Protein AF-A0A920K508-F1 (afdb_monomer_lite)

pLDDT: mean 78.62, std 11.71, range [37.72, 95.94]

Sequence (247 aa):
MPQTFCELILDRERKKDCATSDFLDIFLHRLVTLFYLGKKKRDPSLTWKKDSQTSIEKIVDSLASLGRSSTEFKTFSDVQWLRHAGIFGGAPRSSSNLLTLIKNRMNLNNITCCEFNGSWSDIALQRSSLSTGYENAVLGKNAVLGKKSWNISSGLLIEIKKLDMRTFLSLLPTGKKYAELVKLIYRFLPRNISVLLKLYLGQQDIKNCKLSRQSTMRLGWNSWLGDLTKTNPDSVMLEFRLDENRL

Secondary structure (DSSP, 8-state):
--HHHHHHHHHHHHTT--HHHHHHHHHHHHHHHHHHHHHHHH-GGG---TTS--HHHHHHHHHTT--TTSGGGTTS-THHHHTTHHHHHPSS--HHHHHHHHHHHHT---EEEE----EEEEPPHHHH---TT-S---TTTT---SSEEEESTTEEEEEEEEE-HHHHHHHSTTSHHHHHHHHHHHHHS-TT-EEEEEEEE-GGG--B----TT----TTTT-B-S-TTTSPPPPEEEEEE--TT--

Structure (mmCIF, N/CA/C/O backbone):
data_AF-A0A920K508-F1
#
_entry.id   AF-A0A920K508-F1
#
loop_
_atom_site.group_PDB
_atom_site.id
_atom_site.type_symbol
_atom_site.label_atom_id
_atom_site.label_alt_id
_atom_site.label_comp_id
_atom_site.label_asym_id
_atom_site.label_entity_id
_atom_site.label_seq_id
_atom_site.pdbx_PDB_ins_code
_atom_site.Cartn_x
_atom_site.Cartn_y
_atom_site.Cartn_z
_atom_site.occupancy
_atom_site.B_iso_or_equiv
_atom_site.auth_seq_id
_atom_site.auth_comp_id
_atom_site.auth_asym_id
_atom_site.auth_atom_id
_atom_site.pdbx_PDB_model_num
ATOM 1 N N . MET A 1 1 ? 37.868 -7.954 -40.304 1.00 69.12 1 MET A N 1
ATOM 2 C CA . MET A 1 1 ? 38.072 -8.382 -41.704 1.00 69.12 1 MET A CA 1
ATOM 3 C C . MET A 1 1 ? 39.533 -8.764 -41.870 1.00 69.12 1 MET A C 1
ATOM 5 O O . MET A 1 1 ? 40.354 -8.140 -41.204 1.00 69.12 1 MET A O 1
ATOM 9 N N . PRO A 1 2 ? 39.869 -9.769 -42.691 1.00 86.31 2 PRO A N 1
ATOM 10 C CA . PRO A 1 2 ? 41.255 -10.020 -43.073 1.00 86.31 2 PRO A CA 1
ATOM 11 C C . PRO A 1 2 ? 41.855 -8.773 -43.737 1.00 86.31 2 PRO A C 1
ATOM 13 O O . PRO A 1 2 ? 41.158 -8.062 -44.461 1.00 86.31 2 PRO A O 1
ATOM 16 N N . GLN A 1 3 ? 43.134 -8.507 -43.482 1.00 86.81 3 GLN A N 1
ATOM 17 C CA . GLN A 1 3 ? 43.788 -7.243 -43.839 1.00 86.81 3 GLN A CA 1
ATOM 18 C C . GLN A 1 3 ? 43.791 -6.953 -45.347 1.00 86.81 3 GLN A C 1
ATOM 20 O O . GLN A 1 3 ? 43.572 -5.818 -45.762 1.00 86.81 3 GLN A O 1
ATOM 25 N N . THR A 1 4 ? 43.905 -8.001 -46.161 1.00 87.44 4 THR A N 1
ATOM 26 C CA . THR A 1 4 ? 43.869 -7.935 -47.629 1.00 87.44 4 THR A CA 1
ATOM 27 C C . THR A 1 4 ? 42.575 -7.332 -48.181 1.00 87.44 4 THR A C 1
ATOM 29 O O . THR A 1 4 ? 42.598 -6.608 -49.173 1.00 87.44 4 THR A O 1
ATOM 32 N N . PHE A 1 5 ? 41.435 -7.580 -47.532 1.00 85.12 5 PHE A N 1
ATOM 33 C CA . PHE A 1 5 ? 40.158 -6.995 -47.946 1.00 85.12 5 PHE A CA 1
ATOM 34 C C . PHE A 1 5 ? 40.068 -5.509 -47.597 1.00 85.12 5 PHE A C 1
ATOM 36 O O . PHE A 1 5 ? 39.513 -4.739 -48.376 1.00 85.12 5 PHE A O 1
ATOM 43 N N . CYS A 1 6 ? 40.631 -5.093 -46.460 1.00 86.62 6 CYS A N 1
ATOM 44 C CA . CYS A 1 6 ? 40.668 -3.681 -46.086 1.00 86.62 6 CYS A CA 1
ATOM 45 C C . CYS A 1 6 ? 41.534 -2.869 -47.058 1.00 86.62 6 CYS A C 1
ATOM 47 O O . CYS A 1 6 ? 41.116 -1.797 -47.483 1.00 86.62 6 CYS A O 1
ATOM 49 N N . GLU A 1 7 ? 42.698 -3.390 -47.458 1.00 89.38 7 GLU A N 1
ATOM 50 C CA . GLU A 1 7 ? 43.573 -2.739 -48.446 1.00 89.38 7 GLU A CA 1
ATOM 51 C C . GLU A 1 7 ? 42.876 -2.565 -49.801 1.00 89.38 7 GLU A C 1
ATOM 53 O O . GLU A 1 7 ? 42.915 -1.482 -50.383 1.00 89.38 7 GLU A O 1
ATOM 58 N N . LEU A 1 8 ? 42.154 -3.592 -50.259 1.00 88.75 8 LEU A N 1
ATOM 59 C CA . LEU A 1 8 ? 41.396 -3.544 -51.509 1.00 88.75 8 LEU A CA 1
ATOM 60 C C . LEU A 1 8 ? 40.270 -2.500 -51.475 1.00 88.75 8 LEU A C 1
ATOM 62 O O . LEU A 1 8 ? 40.054 -1.802 -52.466 1.00 88.75 8 LEU A O 1
ATOM 66 N N . ILE A 1 9 ? 39.559 -2.380 -50.350 1.00 89.25 9 ILE A N 1
ATOM 67 C CA . ILE A 1 9 ? 38.507 -1.368 -50.167 1.00 89.25 9 ILE A CA 1
ATOM 68 C C . ILE A 1 9 ? 39.126 0.037 -50.162 1.00 89.25 9 ILE A C 1
ATOM 70 O O . ILE A 1 9 ? 38.657 0.907 -50.892 1.00 89.25 9 ILE A O 1
ATOM 74 N N . LEU A 1 10 ? 40.225 0.242 -49.429 1.00 88.69 10 LEU A N 1
ATOM 75 C CA . LEU A 1 10 ? 40.919 1.533 -49.351 1.00 88.69 10 LEU A CA 1
ATOM 76 C C . LEU A 1 10 ? 41.477 1.995 -50.708 1.00 88.69 10 LEU A C 1
ATOM 78 O O . LEU A 1 10 ? 41.419 3.183 -51.030 1.00 88.69 10 LEU A O 1
ATOM 82 N N . ASP A 1 11 ? 42.014 1.080 -51.517 1.00 90.88 11 ASP A N 1
ATOM 83 C CA . ASP A 1 11 ? 42.506 1.397 -52.863 1.00 90.88 11 ASP A CA 1
ATOM 84 C C . ASP A 1 11 ? 41.371 1.756 -53.837 1.00 90.88 11 ASP A C 1
ATOM 86 O O . ASP A 1 11 ? 41.568 2.584 -54.733 1.00 90.88 11 ASP A O 1
ATOM 90 N N . ARG A 1 12 ? 40.177 1.170 -53.671 1.00 88.44 12 ARG A N 1
ATOM 91 C CA . ARG A 1 12 ? 38.986 1.506 -54.472 1.00 88.44 12 ARG A CA 1
ATOM 92 C C . ARG A 1 12 ? 38.360 2.832 -54.060 1.00 88.44 12 ARG A C 1
ATOM 94 O O . ARG A 1 12 ? 38.057 3.644 -54.935 1.00 88.44 12 ARG A O 1
ATOM 101 N N . GLU A 1 13 ? 38.287 3.116 -52.763 1.00 88.75 13 GLU A N 1
ATOM 102 C CA . GLU A 1 13 ? 37.831 4.422 -52.274 1.00 88.75 13 GLU A CA 1
ATOM 103 C C . GLU A 1 13 ? 38.747 5.559 -52.745 1.00 88.75 13 GLU A C 1
ATOM 105 O O . GLU A 1 13 ? 38.258 6.606 -53.174 1.00 88.75 13 GLU A O 1
ATOM 110 N N . ARG A 1 14 ? 40.073 5.345 -52.800 1.00 89.75 14 ARG A N 1
ATOM 111 C CA . ARG A 1 14 ? 41.009 6.314 -53.408 1.00 89.75 14 ARG A CA 1
ATOM 112 C C . ARG A 1 14 ? 40.709 6.596 -54.882 1.00 89.75 14 ARG A C 1
ATOM 114 O O . ARG A 1 14 ? 40.951 7.706 -55.352 1.00 89.75 14 ARG A O 1
ATOM 121 N N . LYS A 1 15 ? 40.162 5.618 -55.607 1.00 92.25 15 LYS A N 1
ATOM 122 C CA . LYS A 1 15 ? 39.710 5.756 -57.001 1.00 92.25 15 LYS A CA 1
ATOM 123 C C . LYS A 1 15 ? 38.277 6.295 -57.123 1.00 92.25 15 LYS A C 1
ATOM 125 O O . LYS A 1 15 ? 37.765 6.358 -58.237 1.00 92.25 15 LYS A O 1
ATOM 130 N N . LYS A 1 16 ? 37.659 6.730 -56.014 1.00 88.06 16 LYS A N 1
ATOM 131 C CA . LYS A 1 16 ? 36.265 7.204 -55.913 1.00 88.06 16 LYS A CA 1
ATOM 132 C C . LYS A 1 16 ? 35.212 6.152 -56.283 1.00 88.06 16 LYS A C 1
ATOM 134 O O . LYS A 1 16 ? 34.093 6.509 -56.643 1.00 88.06 16 LYS A O 1
ATOM 139 N N . ASP A 1 17 ? 35.557 4.871 -56.192 1.00 90.56 17 ASP A N 1
ATOM 140 C CA . ASP A 1 17 ? 34.609 3.771 -56.356 1.00 90.56 17 ASP A CA 1
ATOM 141 C C . ASP A 1 17 ? 34.117 3.307 -54.977 1.00 90.56 17 ASP A C 1
ATOM 143 O O . ASP A 1 17 ? 34.777 2.519 -54.296 1.00 90.56 17 ASP A O 1
ATOM 147 N N . CYS A 1 18 ? 32.966 3.837 -54.553 1.00 88.88 18 CYS A N 1
ATOM 148 C CA . CYS A 1 18 ? 32.362 3.541 -53.250 1.00 88.88 18 CYS A CA 1
ATOM 149 C C . CYS A 1 18 ? 31.455 2.301 -53.263 1.00 88.88 18 CYS A C 1
ATOM 151 O O . CYS A 1 18 ? 30.988 1.885 -52.205 1.00 88.88 18 CYS A O 1
ATOM 153 N N . ALA A 1 19 ? 31.225 1.665 -54.420 1.00 89.31 19 ALA A N 1
ATOM 154 C CA . ALA A 1 19 ? 30.186 0.643 -54.569 1.00 89.31 19 ALA A CA 1
ATOM 155 C C . ALA A 1 19 ? 30.359 -0.547 -53.607 1.00 89.31 19 ALA A C 1
ATOM 157 O O . ALA A 1 19 ? 29.381 -1.084 -53.086 1.00 89.31 19 ALA A O 1
ATOM 158 N N . THR A 1 20 ? 31.603 -0.959 -53.334 1.00 87.38 20 THR A N 1
ATOM 159 C CA . THR A 1 20 ? 31.872 -2.034 -52.367 1.00 87.38 20 THR A CA 1
ATOM 160 C C . THR A 1 20 ? 31.689 -1.610 -50.914 1.00 87.38 20 THR A C 1
ATOM 162 O O . THR A 1 20 ? 31.287 -2.443 -50.106 1.00 87.38 20 THR A O 1
ATOM 165 N N . SER A 1 21 ? 31.982 -0.349 -50.589 1.00 87.12 21 SER A N 1
ATOM 166 C CA . SER A 1 21 ? 31.798 0.217 -49.247 1.00 87.12 21 SER A CA 1
ATOM 167 C C . SER A 1 21 ? 30.299 0.329 -48.942 1.00 87.12 21 SER A C 1
ATOM 169 O O . SER A 1 21 ? 29.814 -0.282 -47.992 1.00 87.12 21 SER A O 1
ATOM 171 N N . ASP A 1 22 ? 29.539 0.928 -49.866 1.00 89.69 22 ASP A N 1
ATOM 172 C CA . ASP A 1 22 ? 28.082 1.093 -49.773 1.00 89.69 22 ASP A CA 1
ATOM 173 C C . ASP A 1 22 ? 27.346 -0.256 -49.681 1.00 89.69 22 ASP A C 1
ATOM 175 O O . ASP A 1 22 ? 26.393 -0.420 -48.915 1.00 89.69 22 ASP A O 1
ATOM 179 N N . PHE A 1 23 ? 27.797 -1.265 -50.438 1.00 90.56 23 PHE A N 1
ATOM 180 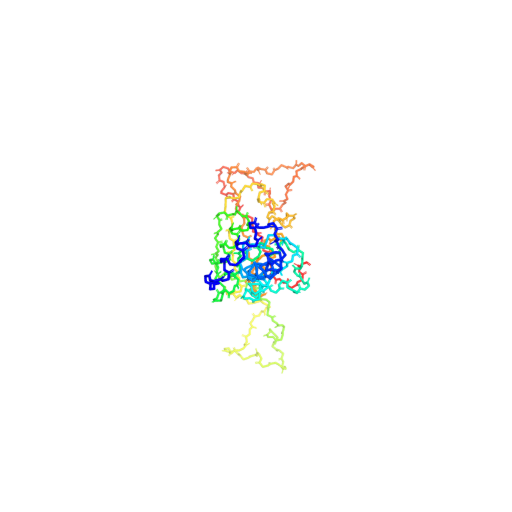C CA . PHE A 1 23 ? 27.239 -2.616 -50.353 1.00 90.56 23 PHE A CA 1
ATOM 181 C C . PHE A 1 23 ? 27.450 -3.239 -48.967 1.00 90.56 23 PHE A C 1
ATOM 183 O O . PHE A 1 23 ? 26.525 -3.836 -48.413 1.00 90.56 23 PHE A O 1
ATOM 190 N N . LEU A 1 24 ? 28.651 -3.103 -48.394 1.00 89.88 24 LEU A N 1
ATOM 191 C CA . LEU A 1 24 ? 28.953 -3.600 -47.049 1.00 89.88 24 LEU A CA 1
ATOM 192 C C . LEU A 1 24 ? 28.165 -2.835 -45.978 1.00 89.88 24 LEU A C 1
ATOM 194 O O . LEU A 1 24 ? 27.694 -3.451 -45.013 1.00 89.88 24 LEU A O 1
ATOM 198 N N . ASP A 1 25 ? 27.935 -1.541 -46.184 1.00 90.31 25 ASP A N 1
ATOM 199 C CA . ASP A 1 25 ? 27.150 -0.692 -45.292 1.00 90.31 25 ASP A CA 1
ATOM 200 C C . ASP A 1 25 ? 25.693 -1.146 -45.154 1.00 90.31 25 ASP A C 1
ATOM 202 O O . ASP A 1 25 ? 25.131 -1.055 -44.062 1.00 90.31 25 ASP A O 1
ATOM 206 N N . ILE A 1 26 ? 25.086 -1.747 -46.184 1.00 94.44 26 ILE A N 1
ATOM 207 C CA . ILE A 1 26 ? 23.738 -2.342 -46.076 1.00 94.44 26 ILE A CA 1
ATOM 208 C C . ILE A 1 26 ? 23.707 -3.436 -44.993 1.00 94.44 26 ILE A C 1
ATOM 210 O O . ILE A 1 26 ? 22.771 -3.505 -44.182 1.00 94.44 26 ILE A O 1
ATOM 214 N N . PHE A 1 27 ? 24.736 -4.288 -44.945 1.00 92.94 27 PHE A N 1
ATOM 215 C CA . PHE A 1 27 ? 24.842 -5.343 -43.935 1.00 92.94 27 PHE A CA 1
ATOM 216 C C . PHE A 1 27 ? 25.184 -4.766 -42.565 1.00 92.94 27 PHE A C 1
ATOM 218 O O . PHE A 1 27 ? 24.563 -5.159 -41.573 1.00 92.94 27 PHE A O 1
ATOM 225 N N . LEU A 1 28 ? 26.123 -3.818 -42.503 1.00 92.62 28 LEU A N 1
ATOM 226 C CA . LEU A 1 28 ? 26.516 -3.158 -41.257 1.00 92.62 28 LEU A CA 1
ATOM 227 C C . LEU A 1 28 ? 25.333 -2.418 -40.627 1.00 92.62 28 LEU A C 1
ATOM 229 O O . LEU A 1 28 ? 25.049 -2.622 -39.447 1.00 92.62 28 LEU A O 1
ATOM 233 N N . HIS A 1 29 ? 24.569 -1.660 -41.411 1.00 95.00 29 HIS A N 1
ATOM 234 C CA . HIS A 1 29 ? 23.369 -0.964 -40.954 1.00 95.00 29 HIS A CA 1
ATOM 235 C C . HIS A 1 29 ? 22.350 -1.937 -40.343 1.00 95.00 29 HIS A C 1
ATOM 237 O O . HIS A 1 29 ? 21.833 -1.704 -39.243 1.00 95.00 29 HIS A O 1
ATOM 243 N N . ARG A 1 30 ? 22.083 -3.073 -41.006 1.00 95.62 30 ARG A N 1
ATOM 244 C CA . ARG A 1 30 ? 21.168 -4.099 -40.478 1.00 95.62 30 ARG A CA 1
ATOM 245 C C . ARG A 1 30 ? 21.711 -4.761 -39.210 1.00 95.62 30 ARG A C 1
ATOM 247 O O . ARG A 1 30 ? 20.940 -4.965 -38.272 1.00 95.62 30 ARG A O 1
ATOM 254 N N . LEU A 1 31 ? 23.005 -5.079 -39.153 1.00 95.94 31 LEU A N 1
ATOM 255 C CA . LEU A 1 31 ? 23.643 -5.675 -37.974 1.00 95.94 31 LEU A CA 1
ATOM 256 C C . LEU A 1 31 ? 23.595 -4.731 -36.768 1.00 95.94 31 LEU A C 1
ATOM 258 O O . LEU A 1 31 ? 23.186 -5.153 -35.686 1.00 95.94 31 LEU A O 1
ATOM 262 N N . VAL A 1 32 ? 23.925 -3.452 -36.958 1.00 95.56 32 VAL A N 1
ATOM 263 C CA . VAL A 1 32 ? 23.842 -2.420 -35.911 1.00 95.56 32 VAL A CA 1
ATOM 264 C C . VAL A 1 32 ? 22.398 -2.238 -35.452 1.00 95.56 32 VAL A C 1
ATOM 266 O O . VAL A 1 32 ? 22.135 -2.187 -34.250 1.00 95.56 32 VAL A O 1
ATOM 269 N N . THR A 1 33 ? 21.443 -2.227 -36.384 1.00 95.31 33 THR A N 1
ATOM 270 C CA . THR A 1 33 ? 20.014 -2.147 -36.054 1.00 95.31 33 THR A CA 1
ATOM 271 C C . THR A 1 33 ? 19.571 -3.341 -35.208 1.00 95.31 33 THR A C 1
ATOM 273 O O . THR A 1 33 ? 18.933 -3.155 -34.173 1.00 95.31 33 THR A O 1
ATOM 276 N N . LEU A 1 34 ? 19.926 -4.572 -35.589 1.00 95.25 34 LEU A N 1
ATOM 277 C CA . LEU A 1 34 ? 19.588 -5.775 -34.822 1.00 95.25 34 LEU A CA 1
ATOM 278 C C . LEU A 1 34 ? 20.272 -5.798 -33.451 1.00 95.25 34 LEU A C 1
ATOM 280 O O . LEU A 1 34 ? 19.637 -6.177 -32.465 1.00 95.25 34 LEU A O 1
ATOM 284 N N . PHE A 1 35 ? 21.526 -5.349 -33.363 1.00 94.31 35 PHE A N 1
ATOM 285 C CA . PHE A 1 35 ? 22.237 -5.196 -32.096 1.00 94.31 35 PHE A CA 1
ATOM 286 C C . PHE A 1 35 ? 21.519 -4.200 -31.177 1.00 94.31 35 PHE A C 1
ATOM 288 O O . PHE A 1 35 ? 21.239 -4.510 -30.016 1.00 94.31 35 PHE A O 1
ATOM 295 N N . TYR A 1 36 ? 21.129 -3.040 -31.713 1.00 92.19 36 TYR A N 1
ATOM 296 C CA . TYR A 1 36 ? 20.363 -2.038 -30.980 1.00 92.19 36 TYR A CA 1
ATOM 297 C C . TYR A 1 36 ? 18.990 -2.565 -30.545 1.00 92.19 36 TYR A C 1
ATOM 299 O O . TYR A 1 36 ? 18.629 -2.416 -29.381 1.00 92.19 36 TYR A O 1
ATOM 307 N N . LEU A 1 37 ? 18.235 -3.231 -31.425 1.00 89.31 37 LEU A N 1
ATOM 308 C CA . LEU A 1 37 ? 16.934 -3.822 -31.085 1.00 89.31 37 LEU A CA 1
ATOM 309 C C . LEU A 1 37 ? 17.068 -4.920 -30.020 1.00 89.31 37 LEU A C 1
ATOM 311 O O . LEU A 1 37 ? 16.259 -4.987 -29.091 1.00 89.31 37 LEU A O 1
ATOM 315 N N . GLY A 1 38 ? 18.112 -5.746 -30.110 1.00 89.81 38 GLY A N 1
ATOM 316 C CA . GLY A 1 38 ? 18.444 -6.761 -29.113 1.00 89.81 38 GLY A CA 1
ATOM 317 C C . GLY A 1 38 ? 18.801 -6.161 -27.751 1.00 89.81 38 GLY A C 1
ATOM 318 O O . GLY A 1 38 ? 18.374 -6.697 -26.724 1.00 89.81 38 GLY A O 1
ATOM 319 N N . LYS A 1 39 ? 19.528 -5.036 -27.732 1.00 88.88 39 LYS A N 1
ATOM 320 C CA . LYS A 1 39 ? 19.816 -4.267 -26.513 1.00 88.88 39 LYS A CA 1
ATOM 321 C C . LYS A 1 39 ? 18.544 -3.629 -25.957 1.00 88.88 39 LYS A C 1
ATOM 323 O O . LYS A 1 39 ? 18.211 -3.859 -24.801 1.00 88.88 39 LYS A O 1
ATOM 328 N N . LYS A 1 40 ? 17.775 -2.925 -26.791 1.00 86.31 40 LYS A N 1
ATOM 329 C CA . LYS A 1 40 ? 16.513 -2.260 -26.430 1.00 86.31 40 LYS A CA 1
ATOM 330 C C . LYS A 1 40 ? 15.483 -3.216 -25.826 1.00 86.31 40 LYS A C 1
ATOM 332 O O . LYS A 1 40 ? 14.752 -2.831 -24.923 1.00 86.31 40 LYS A O 1
ATOM 337 N N . LYS A 1 41 ? 15.433 -4.472 -26.285 1.00 83.75 41 LYS A N 1
ATOM 338 C CA . LYS A 1 41 ? 14.540 -5.500 -25.724 1.00 83.75 41 LYS A CA 1
ATOM 339 C C . LYS A 1 41 ? 14.884 -5.876 -24.274 1.00 83.75 41 LYS A C 1
ATOM 341 O O . LYS A 1 41 ? 13.990 -6.281 -23.536 1.00 83.75 41 LYS A O 1
ATOM 346 N N . ARG A 1 42 ? 16.160 -5.799 -23.886 1.00 80.12 42 ARG A N 1
ATOM 347 C CA . ARG A 1 42 ? 16.657 -6.215 -22.561 1.00 80.12 42 ARG A CA 1
ATOM 348 C C . ARG A 1 42 ? 16.891 -5.047 -21.611 1.00 80.12 42 ARG A C 1
ATOM 350 O O . ARG A 1 42 ? 16.822 -5.235 -20.404 1.00 80.12 42 ARG A O 1
ATOM 357 N N . ASP A 1 43 ? 17.182 -3.874 -22.157 1.00 82.75 43 ASP A N 1
ATOM 358 C CA . ASP A 1 43 ? 17.516 -2.682 -21.398 1.00 82.75 43 ASP A CA 1
ATOM 359 C C . ASP A 1 43 ? 16.286 -1.764 -21.283 1.00 82.75 43 ASP A C 1
ATOM 361 O O . ASP A 1 43 ? 15.907 -1.106 -22.262 1.00 82.75 43 ASP A O 1
ATOM 365 N N . PRO A 1 44 ? 15.638 -1.703 -20.104 1.00 75.88 44 PRO A N 1
ATOM 366 C CA . PRO A 1 44 ? 14.455 -0.875 -19.910 1.00 75.88 44 PRO A CA 1
ATOM 367 C C . PRO A 1 44 ? 14.763 0.622 -20.047 1.00 75.88 44 PRO A C 1
ATOM 369 O O . PRO A 1 44 ? 13.870 1.382 -20.417 1.00 75.88 44 PRO A O 1
ATOM 372 N N . SER A 1 45 ? 16.012 1.057 -19.832 1.00 81.12 45 SER A N 1
ATOM 373 C CA . SER A 1 45 ? 16.394 2.471 -19.963 1.00 81.12 45 SER A CA 1
ATOM 374 C C . SER A 1 45 ? 16.250 2.997 -21.396 1.00 81.12 45 SER A C 1
ATOM 376 O O . SER A 1 45 ? 15.989 4.180 -21.607 1.00 81.12 45 SER A O 1
ATOM 378 N N . LEU A 1 46 ? 16.342 2.107 -22.390 1.00 81.56 46 LEU A N 1
ATOM 379 C CA . LEU A 1 46 ? 16.221 2.434 -23.812 1.00 81.56 46 LEU A CA 1
ATOM 380 C C . LEU A 1 46 ? 14.768 2.478 -24.303 1.00 81.56 46 LEU A C 1
ATOM 382 O O . LEU A 1 46 ? 14.515 2.832 -25.460 1.00 81.56 46 LEU A O 1
ATOM 386 N N . THR A 1 47 ? 13.801 2.116 -23.455 1.00 71.69 47 THR A N 1
ATOM 387 C CA . THR A 1 47 ? 12.382 2.093 -23.814 1.00 71.69 47 THR A CA 1
ATOM 388 C C . THR A 1 47 ? 11.606 3.118 -22.994 1.00 71.69 47 THR A C 1
ATOM 390 O O . THR A 1 47 ? 11.011 2.808 -21.974 1.00 71.69 47 THR A O 1
ATOM 393 N N . TRP A 1 48 ? 11.604 4.367 -23.467 1.00 57.56 48 TRP A N 1
ATOM 394 C CA . TRP A 1 48 ? 10.933 5.493 -22.800 1.00 57.56 48 TRP A CA 1
ATOM 395 C C . TRP A 1 48 ? 9.477 5.726 -23.260 1.00 57.56 48 TRP A C 1
ATOM 397 O O . TRP A 1 48 ? 8.772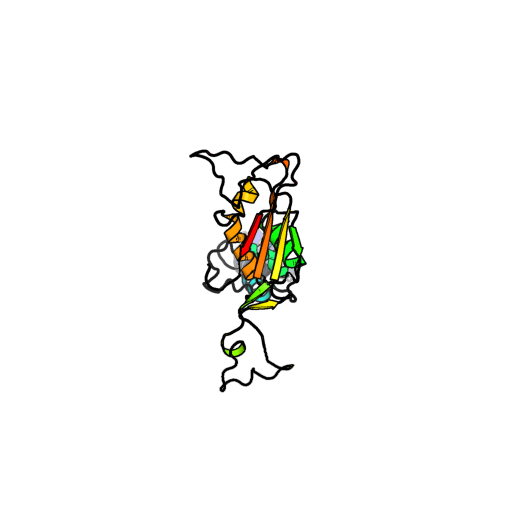 6.580 -22.722 1.00 57.56 48 TRP A O 1
ATOM 407 N N . LYS A 1 49 ? 8.987 5.006 -24.283 1.00 64.25 49 LYS A N 1
ATOM 408 C CA . LYS A 1 49 ? 7.628 5.238 -24.804 1.00 64.25 49 LYS A CA 1
ATOM 409 C C . LYS A 1 49 ? 6.562 4.736 -23.824 1.00 64.25 49 LYS A C 1
ATOM 411 O O . LYS A 1 49 ? 6.515 3.559 -23.493 1.00 64.25 49 LYS A O 1
ATOM 416 N N . LYS A 1 50 ? 5.676 5.661 -23.447 1.00 56.53 50 LYS A N 1
ATOM 417 C CA . LYS A 1 50 ? 4.637 5.548 -22.411 1.00 56.53 50 LYS A CA 1
ATOM 418 C C . LYS A 1 50 ? 3.496 4.564 -22.726 1.00 56.53 50 LYS A C 1
ATOM 420 O O . LYS A 1 50 ? 2.802 4.154 -21.805 1.00 56.53 50 LYS A O 1
ATOM 425 N N . ASP A 1 51 ? 3.318 4.188 -23.995 1.00 53.66 51 ASP A N 1
ATOM 426 C CA . ASP A 1 51 ? 2.089 3.528 -24.476 1.00 53.66 51 ASP A CA 1
ATOM 427 C C . ASP A 1 51 ? 2.183 2.018 -24.711 1.00 53.66 51 ASP A C 1
ATOM 429 O O . ASP A 1 51 ? 1.169 1.371 -24.965 1.00 53.66 51 ASP A O 1
ATOM 433 N N . SER A 1 52 ? 3.366 1.412 -24.623 1.00 54.44 52 SER A N 1
ATOM 434 C CA . SER A 1 52 ? 3.503 -0.027 -24.850 1.00 54.44 52 SER A CA 1
ATOM 435 C C . SER A 1 52 ? 4.113 -0.688 -23.631 1.00 54.44 52 SER A C 1
ATOM 437 O O . SER A 1 52 ? 5.301 -0.500 -23.381 1.00 54.44 52 SER A O 1
ATOM 439 N N . GLN A 1 53 ? 3.311 -1.491 -22.923 1.00 63.44 53 GLN A N 1
ATOM 440 C CA . GLN A 1 53 ? 3.787 -2.414 -21.893 1.00 63.44 53 GLN A CA 1
ATOM 441 C C . GLN A 1 53 ? 4.986 -3.191 -22.442 1.00 63.44 53 GLN A C 1
ATOM 443 O O . GLN A 1 53 ? 4.828 -4.083 -23.289 1.00 63.44 53 GLN A O 1
ATOM 448 N N . THR A 1 54 ? 6.188 -2.835 -21.998 1.00 73.19 54 THR A N 1
ATOM 449 C CA . THR A 1 54 ? 7.395 -3.561 -22.388 1.00 73.19 54 THR A CA 1
ATOM 450 C C . THR A 1 54 ? 7.288 -5.015 -21.933 1.00 73.19 54 THR A C 1
ATOM 452 O O . THR A 1 54 ? 6.576 -5.341 -20.981 1.00 73.19 54 THR A O 1
ATOM 455 N N . SER A 1 55 ? 8.003 -5.929 -22.596 1.00 77.06 55 SER A N 1
ATOM 456 C CA . SER A 1 55 ? 8.046 -7.328 -22.145 1.00 77.06 55 SER A CA 1
ATOM 457 C C . SER A 1 55 ? 8.499 -7.433 -20.685 1.00 77.06 55 SER A C 1
ATOM 459 O O . SER A 1 55 ? 7.977 -8.262 -19.951 1.00 77.06 55 SER A O 1
ATOM 461 N N . ILE A 1 56 ? 9.408 -6.554 -20.251 1.00 79.25 56 ILE A N 1
ATOM 462 C CA . ILE A 1 56 ? 9.887 -6.484 -18.867 1.00 79.25 56 ILE A CA 1
ATOM 463 C C . ILE A 1 56 ? 8.762 -6.058 -17.921 1.00 79.25 56 ILE A C 1
ATOM 465 O O . ILE A 1 56 ? 8.560 -6.717 -16.909 1.00 79.25 56 ILE A O 1
ATOM 469 N N . GLU A 1 57 ? 7.984 -5.023 -18.248 1.00 78.88 57 GLU A N 1
ATOM 470 C CA . GLU A 1 57 ? 6.831 -4.626 -17.428 1.00 78.88 57 GLU A CA 1
ATOM 471 C C . GLU A 1 57 ? 5.818 -5.756 -17.258 1.00 78.88 57 GLU A C 1
ATOM 473 O O . GLU A 1 57 ? 5.316 -5.945 -16.156 1.00 78.88 57 GLU A O 1
ATOM 478 N N . LYS A 1 58 ? 5.551 -6.533 -18.316 1.00 79.81 58 LYS A N 1
ATOM 479 C CA . LYS A 1 58 ? 4.657 -7.701 -18.243 1.00 79.81 58 LYS A CA 1
ATOM 480 C C . LYS A 1 58 ? 5.218 -8.793 -17.334 1.00 79.81 58 LYS A C 1
ATOM 482 O O . LYS A 1 58 ? 4.478 -9.372 -16.546 1.00 79.81 58 LYS A O 1
ATOM 487 N N . ILE A 1 59 ? 6.523 -9.055 -17.419 1.00 81.94 59 ILE A N 1
ATOM 488 C CA . ILE A 1 59 ? 7.197 -10.017 -16.540 1.00 81.94 59 ILE A CA 1
ATOM 489 C C . ILE A 1 59 ? 7.108 -9.537 -15.089 1.00 81.94 59 ILE A C 1
ATOM 491 O O . ILE A 1 59 ? 6.667 -10.290 -14.229 1.00 81.94 59 ILE A O 1
ATOM 495 N N . VAL A 1 60 ? 7.448 -8.278 -14.811 1.00 83.31 60 VAL A N 1
ATOM 496 C CA . VAL A 1 60 ? 7.386 -7.708 -13.456 1.00 83.31 60 VAL A CA 1
ATOM 497 C C . VAL A 1 60 ? 5.951 -7.695 -12.918 1.00 83.31 60 VAL A C 1
ATOM 499 O O . VAL A 1 60 ? 5.741 -8.012 -11.751 1.00 83.31 60 VAL A O 1
ATOM 502 N N . ASP A 1 61 ? 4.961 -7.390 -13.757 1.00 82.19 61 ASP A N 1
ATOM 503 C CA . ASP A 1 61 ? 3.537 -7.468 -13.413 1.00 82.19 61 ASP A CA 1
ATOM 504 C C . ASP A 1 61 ? 3.118 -8.893 -13.020 1.00 82.19 61 ASP A C 1
ATOM 506 O O . ASP A 1 61 ? 2.487 -9.088 -11.978 1.00 82.19 61 ASP A O 1
ATOM 510 N N . SER A 1 62 ? 3.528 -9.893 -13.809 1.00 82.81 62 SER A N 1
ATOM 511 C CA . SER A 1 62 ? 3.260 -11.305 -13.514 1.00 82.81 62 SER A CA 1
ATOM 512 C C . SER A 1 62 ? 3.966 -11.787 -12.245 1.00 82.81 62 SER A C 1
ATOM 514 O O . SER A 1 62 ? 3.339 -12.435 -11.412 1.00 82.81 62 SER A O 1
ATOM 516 N N . LEU A 1 63 ? 5.232 -11.406 -12.039 1.00 83.06 63 LEU A N 1
ATOM 517 C CA . LEU A 1 63 ? 6.011 -11.770 -10.852 1.00 83.06 63 LEU A CA 1
ATOM 518 C C . LEU A 1 63 ? 5.418 -11.163 -9.583 1.00 83.06 63 LEU A C 1
ATOM 520 O O . LEU A 1 63 ? 5.352 -11.813 -8.545 1.00 83.06 63 LEU A O 1
ATOM 524 N N . ALA A 1 64 ? 4.948 -9.922 -9.668 1.00 81.94 64 ALA A N 1
ATOM 525 C CA . ALA A 1 64 ? 4.288 -9.255 -8.558 1.00 81.94 64 ALA A CA 1
ATOM 526 C C . ALA A 1 64 ? 2.836 -9.718 -8.350 1.00 81.94 64 ALA A C 1
ATOM 528 O O . ALA A 1 64 ? 2.178 -9.226 -7.432 1.00 81.94 64 ALA A O 1
ATOM 529 N N . SER A 1 65 ? 2.327 -10.622 -9.201 1.00 77.44 65 SER A N 1
ATOM 530 C CA . SER A 1 65 ? 0.923 -11.054 -9.231 1.00 77.44 65 SER A CA 1
ATOM 531 C C . SER A 1 65 ? -0.049 -9.868 -9.215 1.00 77.44 65 SER A C 1
ATOM 533 O O . SER A 1 65 ? -1.103 -9.900 -8.585 1.00 77.44 65 SER A O 1
ATOM 535 N N . LEU A 1 66 ? 0.334 -8.779 -9.886 1.00 73.25 66 LEU A N 1
ATOM 536 C CA . LEU A 1 66 ? -0.449 -7.551 -9.944 1.00 73.25 66 LEU A CA 1
ATOM 537 C C . LEU A 1 66 ? -1.631 -7.717 -10.918 1.00 73.25 66 LEU A C 1
ATOM 539 O O . LEU A 1 66 ? -2.670 -7.088 -10.726 1.00 73.25 66 LEU A O 1
ATOM 543 N N . GLY A 1 67 ? -1.513 -8.567 -11.939 1.00 69.94 67 GLY A N 1
ATOM 544 C CA . GLY A 1 67 ? -2.617 -8.854 -12.854 1.00 69.94 67 GLY A CA 1
ATOM 545 C C . GLY A 1 67 ? -3.127 -7.602 -13.570 1.00 69.94 67 GLY A C 1
ATOM 546 O O . GLY A 1 67 ? -4.331 -7.436 -13.725 1.00 69.94 67 GLY A O 1
ATOM 547 N N . ARG A 1 68 ? -2.240 -6.692 -13.997 1.00 67.12 68 ARG A N 1
ATOM 548 C CA . ARG A 1 68 ? -2.632 -5.464 -14.720 1.00 67.12 68 ARG A CA 1
ATOM 549 C C . ARG A 1 68 ? -3.276 -5.744 -16.079 1.00 67.12 68 ARG A C 1
ATOM 551 O O . ARG A 1 68 ? -3.914 -4.868 -16.654 1.00 67.12 68 ARG A O 1
ATOM 558 N N . SER A 1 69 ? -3.119 -6.958 -16.603 1.00 63.12 69 SER A N 1
ATOM 559 C CA . SER A 1 69 ? -3.827 -7.417 -17.799 1.00 63.12 69 SER A CA 1
ATOM 560 C C . SER A 1 69 ? -5.323 -7.668 -17.569 1.00 63.12 69 SER A C 1
ATOM 562 O O . SER A 1 69 ? -6.072 -7.682 -18.550 1.00 63.12 69 SER A O 1
ATOM 564 N N . SER A 1 70 ? -5.783 -7.837 -16.321 1.00 62.53 70 SER A N 1
ATOM 565 C CA . SER A 1 70 ? -7.202 -8.039 -16.023 1.00 62.53 70 SER A CA 1
ATOM 566 C C . SER A 1 70 ? -7.981 -6.719 -16.081 1.00 62.53 70 SER A C 1
ATOM 568 O O . SER A 1 70 ? -7.506 -5.641 -15.715 1.00 62.53 70 SER A O 1
ATOM 570 N N . THR A 1 71 ? -9.200 -6.794 -16.613 1.00 53.88 71 THR A N 1
ATOM 571 C CA . THR A 1 71 ? -10.033 -5.635 -16.975 1.00 53.88 71 THR A CA 1
ATOM 572 C C . THR A 1 71 ? -10.395 -4.751 -15.778 1.00 53.88 71 THR A C 1
ATOM 574 O O . THR A 1 71 ? -10.620 -3.557 -15.955 1.00 53.88 71 THR A O 1
ATOM 577 N N . GLU A 1 72 ? -10.378 -5.311 -14.566 1.00 56.44 72 GLU A N 1
ATOM 578 C CA . GLU A 1 72 ? -10.737 -4.642 -13.309 1.00 56.44 72 GLU A CA 1
ATOM 579 C C . GLU A 1 72 ? -9.780 -3.502 -12.916 1.00 56.44 72 GLU A C 1
ATOM 581 O O . GLU A 1 72 ? -10.157 -2.617 -12.148 1.00 56.44 72 GLU A O 1
ATOM 586 N N . PHE A 1 73 ? -8.555 -3.468 -13.458 1.00 54.81 73 PHE A N 1
ATOM 587 C CA . PHE A 1 73 ? -7.502 -2.555 -12.987 1.00 54.81 73 PHE A CA 1
ATOM 588 C C . PHE A 1 73 ? -6.926 -1.617 -14.058 1.00 54.81 73 PHE A C 1
ATOM 590 O O . PHE A 1 73 ? -5.928 -0.944 -13.812 1.00 54.81 73 PHE A O 1
ATOM 597 N N . LYS A 1 74 ? -7.575 -1.486 -15.222 1.00 55.19 74 LYS A N 1
ATOM 598 C CA . LYS A 1 74 ? -7.085 -0.639 -16.332 1.00 55.19 74 LYS A CA 1
ATOM 599 C C . LYS A 1 74 ? -7.088 0.870 -16.049 1.00 55.19 74 LYS A C 1
ATOM 601 O O . LYS A 1 74 ? -6.435 1.626 -16.760 1.00 55.19 74 LYS A O 1
ATOM 606 N N . THR A 1 75 ? -7.823 1.333 -15.038 1.00 54.62 75 THR A N 1
ATOM 607 C CA . THR A 1 75 ? -7.981 2.769 -14.735 1.00 54.62 75 THR A CA 1
ATOM 608 C C . THR A 1 75 ? -6.771 3.379 -14.012 1.00 54.62 75 THR A C 1
ATOM 610 O O . THR A 1 75 ? -6.682 4.599 -13.880 1.00 54.62 75 THR A O 1
ATOM 613 N N . PHE A 1 76 ? -5.836 2.569 -13.508 1.00 54.19 76 PHE A N 1
ATOM 614 C CA . PHE A 1 76 ? -4.743 3.071 -12.675 1.00 54.19 76 PHE A CA 1
ATOM 615 C C . PHE A 1 76 ? -3.564 3.567 -13.515 1.00 54.19 76 PHE A C 1
ATOM 617 O O . PHE A 1 76 ? -3.248 3.002 -14.556 1.00 54.19 76 PHE A O 1
ATOM 624 N N . SER A 1 77 ? -2.863 4.611 -13.042 1.00 56.09 77 SER A N 1
ATOM 625 C CA . SER A 1 77 ? -1.564 4.991 -13.609 1.00 56.09 77 SER A CA 1
ATOM 626 C C . SER A 1 77 ? -0.574 3.857 -13.337 1.00 56.09 77 SER A C 1
ATOM 628 O O . SER A 1 77 ? 0.046 3.731 -12.277 1.00 56.09 77 SER A O 1
ATOM 630 N N . ASP A 1 78 ? -0.510 2.989 -14.316 1.00 60.03 78 ASP A N 1
ATOM 631 C CA . ASP A 1 78 ? -0.208 1.578 -14.184 1.00 60.03 78 ASP A CA 1
ATOM 632 C C . ASP A 1 78 ? 1.285 1.353 -13.824 1.00 60.03 78 ASP A C 1
ATOM 634 O O . ASP A 1 78 ? 1.666 0.435 -13.096 1.00 60.03 78 ASP A O 1
ATOM 638 N N . VAL A 1 79 ? 2.126 2.327 -14.192 1.00 63.06 79 VAL A N 1
ATOM 639 C CA . VAL A 1 79 ? 3.566 2.401 -13.891 1.00 63.06 79 VAL A CA 1
ATOM 640 C C . VAL A 1 79 ? 3.860 2.513 -12.394 1.00 63.06 79 VAL A C 1
ATOM 642 O O . VAL A 1 79 ? 4.830 1.931 -11.908 1.00 63.06 79 VAL A O 1
ATOM 645 N N . GLN A 1 80 ? 3.041 3.239 -11.626 1.00 69.69 80 GLN A N 1
ATOM 646 C CA . GLN A 1 80 ? 3.359 3.465 -10.214 1.00 69.69 80 GLN A CA 1
ATOM 647 C C . GLN A 1 80 ? 3.277 2.164 -9.396 1.00 69.69 80 GLN A C 1
ATOM 649 O O . GLN A 1 80 ? 3.956 2.033 -8.378 1.00 69.69 80 GLN A O 1
ATOM 654 N N . TRP A 1 81 ? 2.475 1.185 -9.832 1.00 74.88 81 TRP A N 1
ATOM 655 C CA . TRP A 1 81 ? 2.365 -0.116 -9.162 1.00 74.88 81 TRP A CA 1
ATOM 656 C C . TRP A 1 81 ? 3.609 -0.978 -9.352 1.00 74.88 81 TRP A C 1
ATOM 658 O O . TRP A 1 81 ? 4.028 -1.632 -8.398 1.00 74.88 81 TRP A O 1
ATOM 668 N N . LEU A 1 82 ? 4.268 -0.892 -10.511 1.00 77.75 82 LEU A N 1
ATOM 669 C CA . LEU A 1 82 ? 5.527 -1.604 -10.755 1.00 77.75 82 LEU A CA 1
ATOM 670 C C . LEU A 1 82 ? 6.650 -1.148 -9.829 1.00 77.75 82 LEU A C 1
ATOM 672 O O . LEU A 1 82 ? 7.484 -1.963 -9.448 1.00 77.75 82 LEU A O 1
ATOM 676 N N . ARG A 1 83 ? 6.645 0.119 -9.394 1.00 81.19 83 ARG A N 1
ATOM 677 C CA . ARG A 1 83 ? 7.606 0.609 -8.392 1.00 81.19 83 ARG A CA 1
ATOM 678 C C . ARG A 1 83 ? 7.560 -0.217 -7.102 1.00 81.19 83 ARG A C 1
ATOM 680 O O . ARG A 1 83 ? 8.577 -0.365 -6.435 1.00 81.19 83 ARG A O 1
ATOM 687 N N . HIS A 1 84 ? 6.394 -0.761 -6.759 1.00 82.44 84 HIS A N 1
ATOM 688 C CA . HIS A 1 84 ? 6.195 -1.580 -5.565 1.00 82.44 84 HIS A CA 1
ATOM 689 C C . HIS A 1 84 ? 6.122 -3.077 -5.876 1.00 82.44 84 HIS A C 1
ATOM 691 O O . HIS A 1 84 ? 5.755 -3.849 -4.996 1.00 82.44 84 HIS A O 1
ATOM 697 N N . ALA A 1 85 ? 6.486 -3.509 -7.088 1.00 84.56 85 ALA A N 1
ATOM 698 C CA . ALA A 1 85 ? 6.421 -4.910 -7.500 1.00 84.56 85 ALA A CA 1
ATOM 699 C C . ALA A 1 85 ? 7.155 -5.850 -6.531 1.00 84.56 85 ALA A C 1
ATOM 701 O O . ALA A 1 85 ? 6.628 -6.906 -6.210 1.00 84.56 85 ALA A O 1
ATOM 702 N N . GLY A 1 86 ? 8.306 -5.440 -5.985 1.00 85.19 86 GLY A N 1
ATOM 703 C CA . GLY A 1 86 ? 9.028 -6.233 -4.979 1.00 85.19 86 GLY A CA 1
ATOM 704 C C . GLY A 1 86 ? 8.249 -6.421 -3.671 1.00 85.19 86 GLY A C 1
ATOM 705 O O . GLY A 1 86 ? 8.242 -7.509 -3.107 1.00 85.19 86 GLY A O 1
ATOM 706 N N . ILE A 1 87 ? 7.519 -5.390 -3.232 1.00 87.38 87 ILE A N 1
ATOM 707 C CA . ILE A 1 87 ? 6.636 -5.462 -2.056 1.00 87.38 87 ILE A CA 1
ATOM 708 C C . ILE A 1 87 ? 5.413 -6.345 -2.353 1.00 87.38 87 ILE A C 1
ATOM 710 O O . ILE A 1 87 ? 4.882 -6.994 -1.455 1.00 87.38 87 ILE A O 1
ATOM 714 N N . PHE A 1 88 ? 4.960 -6.368 -3.611 1.00 82.19 88 PHE A N 1
ATOM 715 C CA . PHE A 1 88 ? 3.815 -7.168 -4.029 1.00 82.19 88 PHE A CA 1
ATOM 716 C C . PHE A 1 88 ? 4.128 -8.635 -4.322 1.00 82.19 88 PHE A C 1
ATOM 718 O O . PHE A 1 88 ? 3.283 -9.477 -4.050 1.00 82.19 88 PHE A O 1
ATOM 725 N N . GLY A 1 89 ? 5.299 -8.952 -4.864 1.00 79.00 89 GLY A N 1
ATOM 726 C CA . GLY A 1 89 ? 5.676 -10.331 -5.182 1.00 79.00 89 GLY A CA 1
ATOM 727 C C . GLY A 1 89 ? 6.072 -11.148 -3.953 1.00 79.00 89 GLY A C 1
ATOM 728 O O . GLY A 1 89 ? 5.935 -12.366 -3.957 1.00 79.00 89 GLY A O 1
ATOM 729 N N . GLY A 1 90 ? 6.543 -10.491 -2.888 1.00 76.19 90 GLY A N 1
ATOM 730 C CA . GLY A 1 90 ? 6.952 -11.162 -1.657 1.00 76.19 90 GLY A CA 1
ATOM 731 C C . GLY A 1 90 ? 5.765 -11.639 -0.816 1.00 76.19 90 GLY A C 1
ATOM 732 O O . GLY A 1 90 ? 4.956 -10.833 -0.355 1.00 76.19 90 GLY A O 1
ATOM 733 N N . ALA A 1 91 ? 5.699 -12.946 -0.562 1.00 75.12 91 ALA A N 1
ATOM 734 C CA . ALA A 1 91 ? 4.951 -13.516 0.555 1.00 75.12 91 ALA A CA 1
ATOM 735 C C . ALA A 1 91 ? 5.932 -13.838 1.702 1.00 75.12 91 ALA A C 1
ATOM 737 O O . ALA A 1 91 ? 7.039 -14.298 1.416 1.00 75.12 91 ALA A O 1
ATOM 738 N N . PRO A 1 92 ? 5.564 -13.631 2.982 1.00 80.62 92 PRO A N 1
ATOM 739 C CA . PRO A 1 92 ? 4.260 -13.194 3.492 1.00 80.62 92 PRO A CA 1
ATOM 740 C C . PRO A 1 92 ? 4.008 -11.676 3.397 1.00 80.62 92 PRO A C 1
ATOM 742 O O . PRO A 1 92 ? 4.927 -10.860 3.335 1.00 80.62 92 PRO A O 1
ATOM 745 N N . ARG A 1 93 ? 2.726 -11.288 3.427 1.00 83.31 93 ARG A N 1
ATOM 746 C CA . ARG A 1 93 ? 2.277 -9.885 3.456 1.00 83.31 93 ARG A CA 1
ATOM 747 C C . ARG A 1 93 ? 2.396 -9.323 4.874 1.00 83.31 93 ARG A C 1
ATOM 749 O O . ARG A 1 93 ? 1.516 -9.550 5.696 1.00 83.31 93 ARG A O 1
ATOM 756 N N . SER A 1 94 ? 3.469 -8.593 5.164 1.00 87.38 94 SER A N 1
ATOM 757 C CA . SER A 1 94 ? 3.667 -7.966 6.477 1.00 87.38 94 SER A CA 1
ATOM 758 C C . SER A 1 94 ? 2.987 -6.595 6.598 1.00 87.38 94 SER A C 1
ATOM 760 O O . SER A 1 94 ? 2.844 -5.859 5.613 1.00 87.38 94 SER A O 1
ATOM 762 N N . SER A 1 95 ? 2.636 -6.193 7.823 1.00 88.50 95 SER A N 1
ATOM 763 C CA . SER A 1 95 ? 2.177 -4.825 8.113 1.00 88.50 95 SER A CA 1
ATOM 764 C C . SER A 1 95 ? 3.243 -3.772 7.807 1.00 88.50 95 SER A C 1
ATOM 766 O O . SER A 1 95 ? 2.921 -2.696 7.310 1.00 88.50 9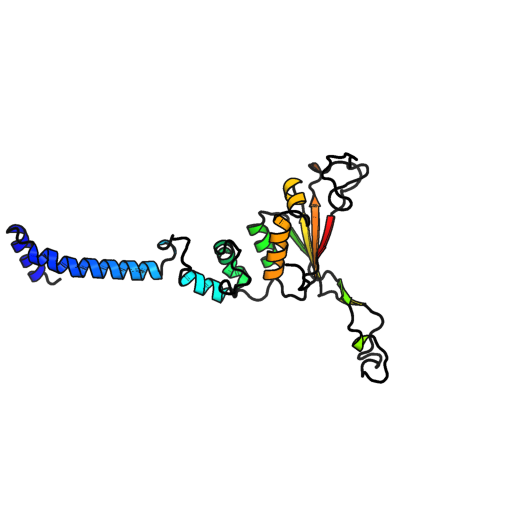5 SER A O 1
ATOM 768 N N . SER A 1 96 ? 4.525 -4.080 8.021 1.00 89.88 96 SER A N 1
ATOM 769 C CA . SER A 1 96 ? 5.645 -3.190 7.688 1.00 89.88 96 SER A CA 1
ATOM 770 C C . SER A 1 96 ? 5.705 -2.854 6.193 1.00 89.88 96 SER A C 1
ATOM 772 O O . SER A 1 96 ? 5.955 -1.703 5.817 1.00 89.88 96 SER A O 1
ATOM 774 N N . ASN A 1 97 ? 5.398 -3.829 5.335 1.00 90.50 97 ASN A N 1
ATOM 775 C CA . ASN A 1 97 ? 5.316 -3.650 3.890 1.00 90.50 97 ASN A CA 1
ATOM 776 C C . ASN A 1 97 ? 4.112 -2.787 3.501 1.00 90.50 97 ASN A C 1
ATOM 778 O O . ASN A 1 97 ? 4.263 -1.867 2.694 1.00 90.50 97 ASN A O 1
ATOM 782 N N . LEU A 1 98 ? 2.949 -3.018 4.122 1.00 90.06 98 LEU A N 1
ATOM 783 C CA . LEU A 1 98 ? 1.768 -2.170 3.943 1.00 90.06 98 LEU A CA 1
ATOM 784 C C . LEU A 1 98 ? 2.065 -0.718 4.336 1.00 90.06 98 LEU A C 1
ATOM 786 O O . LEU A 1 98 ? 1.772 0.204 3.576 1.00 90.06 98 LEU A O 1
ATOM 790 N N . LEU A 1 99 ? 2.699 -0.511 5.491 1.00 91.75 99 LEU A N 1
ATOM 791 C CA . LEU A 1 99 ? 3.092 0.812 5.968 1.00 91.75 99 LEU A CA 1
ATOM 792 C C . LEU A 1 99 ? 4.033 1.496 4.979 1.00 91.75 99 LEU A C 1
ATOM 794 O O . LEU A 1 99 ? 3.770 2.623 4.575 1.00 91.75 99 LEU A O 1
ATOM 798 N N . THR A 1 100 ? 5.092 0.817 4.540 1.00 90.44 100 THR A N 1
ATOM 799 C CA . THR A 1 100 ? 6.045 1.353 3.552 1.00 90.44 100 THR A CA 1
ATOM 800 C C . THR A 1 100 ? 5.345 1.756 2.257 1.00 90.44 100 THR A C 1
ATOM 802 O O . THR A 1 100 ? 5.626 2.806 1.677 1.00 90.44 100 THR A O 1
ATOM 805 N N . LEU A 1 101 ? 4.391 0.943 1.817 1.00 90.06 101 LEU A N 1
ATOM 806 C CA . LEU A 1 101 ? 3.630 1.184 0.608 1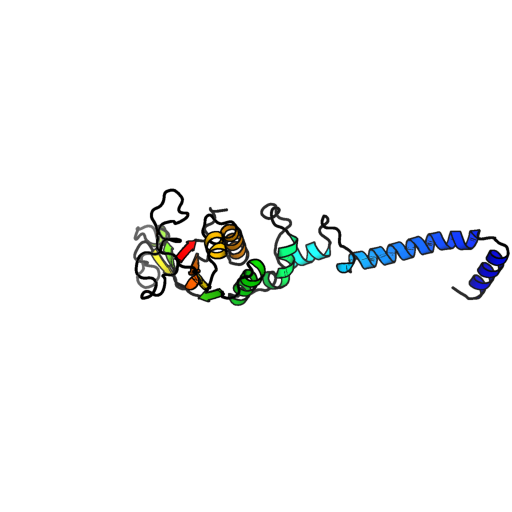.00 90.06 101 LEU A CA 1
ATOM 807 C C . LEU A 1 101 ? 2.717 2.414 0.744 1.00 90.06 101 LEU A C 1
ATOM 809 O O . LEU A 1 101 ? 2.729 3.272 -0.141 1.00 90.06 101 LEU A O 1
ATOM 813 N N . ILE A 1 102 ? 1.988 2.550 1.857 1.00 90.44 102 ILE A N 1
ATOM 814 C CA . ILE A 1 102 ? 1.147 3.728 2.126 1.00 90.44 102 ILE A CA 1
ATOM 815 C C . ILE A 1 102 ? 2.015 4.984 2.260 1.00 90.44 102 ILE A C 1
ATOM 817 O O . ILE A 1 102 ? 1.693 6.005 1.652 1.00 90.44 102 ILE A O 1
ATOM 821 N N . LYS A 1 103 ? 3.130 4.912 3.001 1.00 91.00 103 LYS A N 1
ATOM 822 C CA . LYS A 1 103 ? 4.063 6.035 3.185 1.00 91.00 103 LYS A CA 1
ATOM 823 C C . LYS A 1 103 ? 4.541 6.578 1.838 1.00 91.00 103 LYS A C 1
ATOM 825 O O . LYS A 1 103 ? 4.416 7.774 1.580 1.00 91.00 103 LYS A O 1
ATOM 830 N N . ASN A 1 104 ? 4.987 5.685 0.956 1.00 89.00 104 ASN A N 1
ATOM 831 C CA . ASN A 1 104 ? 5.529 6.043 -0.353 1.00 89.00 104 ASN A CA 1
ATOM 832 C C . ASN A 1 104 ? 4.475 6.548 -1.348 1.00 89.00 104 ASN A C 1
ATOM 834 O O . ASN A 1 104 ? 4.799 7.366 -2.204 1.00 89.00 104 ASN A O 1
ATOM 838 N N . ARG A 1 105 ? 3.232 6.052 -1.287 1.00 86.38 105 ARG A N 1
ATOM 839 C CA . ARG A 1 105 ? 2.163 6.477 -2.209 1.00 86.38 105 ARG A CA 1
ATOM 840 C C . ARG A 1 105 ? 1.476 7.757 -1.780 1.00 86.38 105 ARG A C 1
ATOM 842 O O . ARG A 1 105 ? 1.175 8.604 -2.614 1.00 86.38 105 ARG A O 1
ATOM 849 N N . MET A 1 106 ? 1.239 7.898 -0.484 1.00 85.19 106 MET A N 1
ATOM 850 C CA . MET A 1 106 ? 0.441 8.993 0.056 1.00 85.19 106 MET A CA 1
ATOM 851 C C . MET A 1 106 ? 1.296 10.170 0.538 1.00 85.19 106 MET A C 1
ATOM 853 O O . MET A 1 106 ? 0.728 11.213 0.880 1.00 85.19 106 MET A O 1
ATOM 857 N N . ASN A 1 107 ? 2.630 10.013 0.539 1.00 86.94 107 ASN A N 1
ATOM 858 C CA . ASN A 1 107 ? 3.612 10.928 1.129 1.00 86.94 107 ASN A CA 1
ATOM 859 C C . ASN A 1 107 ? 3.271 11.248 2.590 1.00 86.94 107 ASN A C 1
ATOM 861 O O . ASN A 1 107 ? 3.165 12.406 2.991 1.00 86.94 107 ASN A O 1
ATOM 865 N N . LEU A 1 108 ? 3.025 10.197 3.371 1.00 87.44 108 LEU A N 1
ATOM 866 C CA . LEU A 1 108 ? 2.665 10.279 4.784 1.00 87.44 108 LEU A CA 1
ATOM 867 C C . LEU A 1 108 ? 3.780 9.641 5.603 1.00 87.44 108 LEU A C 1
ATOM 869 O O . LEU A 1 108 ? 4.128 8.499 5.343 1.00 87.44 108 LEU A O 1
ATOM 873 N N . ASN A 1 109 ? 4.315 10.328 6.611 1.00 83.62 109 ASN A N 1
ATOM 874 C CA . ASN A 1 109 ? 5.487 9.817 7.338 1.00 83.62 109 ASN A CA 1
ATOM 875 C C . ASN A 1 109 ? 5.108 9.099 8.644 1.00 83.62 109 ASN A C 1
ATOM 877 O O . ASN A 1 109 ? 5.718 8.093 9.016 1.00 83.62 109 ASN A O 1
ATOM 881 N N . ASN A 1 110 ? 4.054 9.572 9.309 1.00 88.69 110 ASN A N 1
ATOM 882 C CA . ASN A 1 110 ? 3.698 9.178 10.671 1.00 88.69 110 ASN A CA 1
ATOM 883 C C . ASN A 1 110 ? 2.544 8.175 10.672 1.00 88.69 110 ASN A C 1
ATOM 885 O O . ASN A 1 110 ? 1.439 8.484 11.114 1.00 88.69 110 ASN A O 1
ATOM 889 N N . ILE A 1 111 ? 2.800 6.983 10.139 1.00 92.12 111 ILE A N 1
ATOM 890 C CA . ILE A 1 111 ? 1.814 5.901 10.083 1.00 92.12 111 ILE A CA 1
ATOM 891 C C . ILE A 1 111 ? 2.294 4.743 10.950 1.00 92.12 111 ILE A C 1
ATOM 893 O O . ILE A 1 111 ? 3.435 4.293 10.801 1.00 92.12 111 ILE A O 1
ATOM 897 N N . THR A 1 112 ? 1.411 4.253 11.812 1.00 92.25 112 THR A N 1
ATOM 898 C CA . THR A 1 112 ? 1.601 3.053 12.629 1.00 92.25 112 THR A CA 1
ATOM 899 C C . THR A 1 112 ? 0.481 2.054 12.361 1.00 92.25 112 THR A C 1
ATOM 901 O O . THR A 1 112 ? -0.639 2.437 12.029 1.00 92.25 112 THR A O 1
ATOM 904 N N . CYS A 1 113 ? 0.792 0.767 12.472 1.00 91.81 113 CYS A N 1
ATOM 905 C CA . CYS A 1 113 ? -0.167 -0.316 12.298 1.00 91.81 113 CYS A CA 1
ATOM 906 C C . CYS A 1 113 ? -0.205 -1.138 13.582 1.00 91.81 113 CYS A C 1
ATOM 908 O O . CYS A 1 113 ? 0.839 -1.598 14.039 1.00 91.81 113 CYS A O 1
ATOM 910 N N . CYS A 1 114 ? -1.396 -1.322 14.137 1.00 89.94 114 CYS A N 1
ATOM 911 C CA . CYS A 1 114 ? -1.657 -2.236 15.235 1.00 89.94 114 CYS A CA 1
ATOM 912 C C . CYS A 1 114 ? -2.349 -3.469 14.650 1.00 89.94 114 CYS A C 1
ATOM 914 O O . CYS A 1 114 ? -3.480 -3.398 14.159 1.00 89.94 114 CYS A O 1
ATOM 916 N N . GLU A 1 115 ? -1.626 -4.582 14.645 1.00 88.25 115 GLU A N 1
ATOM 917 C CA . GLU A 1 115 ? -2.154 -5.887 14.252 1.00 88.25 115 GLU A CA 1
ATOM 918 C C . GLU A 1 115 ? -3.042 -6.460 15.364 1.00 88.25 115 GLU A C 1
ATOM 920 O O . GLU A 1 115 ? -2.980 -6.011 16.509 1.00 88.25 115 GLU A O 1
ATOM 925 N N . PHE A 1 116 ? -3.859 -7.461 15.025 1.00 84.69 116 PHE A N 1
ATOM 926 C CA . PHE A 1 116 ? -4.714 -8.176 15.980 1.00 84.69 116 PHE A CA 1
ATOM 927 C C . PHE A 1 116 ? -5.699 -7.274 16.736 1.00 84.69 116 PHE A C 1
ATOM 929 O O . PHE A 1 116 ? -5.997 -7.481 17.915 1.00 84.69 116 PHE A O 1
ATOM 936 N N . ASN A 1 117 ? -6.219 -6.254 16.053 1.00 83.31 117 ASN A N 1
ATOM 937 C CA . ASN A 1 117 ? -7.274 -5.436 16.621 1.00 83.31 117 ASN A CA 1
ATOM 938 C C . ASN A 1 117 ? -8.598 -6.171 16.433 1.00 83.31 117 ASN A C 1
ATOM 940 O O . ASN A 1 117 ? -9.123 -6.222 15.321 1.00 83.31 117 ASN A O 1
ATOM 944 N N . GLY A 1 118 ? -9.105 -6.770 17.508 1.00 79.75 118 GLY A N 1
ATOM 945 C CA . GLY A 1 118 ? -10.261 -7.645 17.405 1.00 79.75 118 GLY A CA 1
ATOM 946 C C . GLY A 1 118 ? -11.490 -6.954 16.818 1.00 79.75 118 GLY A C 1
ATOM 947 O O . GLY A 1 118 ? -11.724 -5.761 17.032 1.00 79.75 118 GLY A O 1
ATOM 948 N N . SER A 1 119 ? -12.268 -7.711 16.049 1.00 80.81 119 SER A N 1
ATOM 949 C CA . SER A 1 119 ? -13.524 -7.239 15.485 1.00 80.81 119 SER A CA 1
ATOM 950 C C . SER A 1 119 ? -14.651 -8.243 15.702 1.00 80.81 119 SER A C 1
ATOM 952 O O . SER A 1 119 ? -14.465 -9.463 15.744 1.00 80.81 119 SER A O 1
ATOM 954 N N . TRP A 1 120 ? -15.858 -7.707 15.875 1.00 82.00 120 TRP A N 1
ATOM 955 C CA . TRP A 1 120 ? -17.066 -8.513 15.976 1.00 82.00 120 TRP A CA 1
ATOM 956 C C . TRP A 1 120 ? -17.416 -9.094 14.609 1.00 82.00 120 TRP A C 1
ATOM 958 O O . TRP A 1 120 ? -17.765 -8.353 13.689 1.00 82.00 120 TRP A O 1
ATOM 968 N N . SER A 1 121 ? -17.356 -10.416 14.491 1.00 80.44 121 SER A N 1
ATOM 969 C CA . SER A 1 121 ? -17.755 -11.148 13.288 1.00 80.44 121 SER A CA 1
ATOM 970 C C . SER A 1 121 ? -19.133 -11.767 13.486 1.00 80.44 121 SER A C 1
ATOM 972 O O . SER A 1 121 ? -19.427 -12.296 14.561 1.00 80.44 121 SER A O 1
ATOM 974 N N . ASP A 1 122 ? -19.979 -11.696 12.462 1.00 81.81 122 ASP A N 1
ATOM 975 C CA . ASP A 1 122 ? -21.294 -12.331 12.492 1.00 81.81 122 ASP A CA 1
ATOM 976 C C . ASP A 1 122 ? -21.145 -13.852 12.391 1.00 81.81 122 ASP A C 1
ATOM 978 O O . ASP A 1 122 ? -20.388 -14.377 11.571 1.00 81.81 122 ASP A O 1
ATOM 982 N N . ILE A 1 123 ? -21.863 -14.571 13.250 1.00 81.31 123 ILE A N 1
ATOM 983 C CA . ILE A 1 123 ? -21.892 -16.031 13.229 1.00 81.31 123 ILE A CA 1
ATOM 984 C C . ILE A 1 123 ? -22.986 -16.454 12.251 1.00 81.31 123 ILE A C 1
ATOM 986 O O . ILE A 1 123 ? -24.122 -15.986 12.336 1.00 81.31 123 ILE A O 1
ATOM 990 N N . ALA A 1 124 ? -22.661 -17.367 11.332 1.00 77.12 124 ALA A N 1
ATOM 991 C CA . ALA A 1 124 ? -23.650 -17.936 10.424 1.00 77.12 124 ALA A CA 1
ATOM 992 C C . ALA A 1 124 ? -24.831 -18.527 11.214 1.00 77.12 124 ALA A C 1
ATOM 994 O O . ALA A 1 124 ? -24.634 -19.276 12.172 1.00 77.12 124 ALA A O 1
ATOM 995 N N . LEU A 1 125 ? -26.061 -18.235 10.782 1.00 71.44 125 LEU A N 1
ATOM 996 C CA . LEU A 1 125 ? -27.298 -18.678 11.445 1.00 71.44 125 LEU A CA 1
ATOM 997 C C . LEU A 1 125 ? -27.336 -20.194 11.710 1.00 71.44 125 LEU A C 1
ATOM 999 O O . LEU A 1 125 ? -27.801 -20.619 12.763 1.00 71.44 125 LEU A O 1
ATOM 1003 N N . GLN A 1 126 ? -26.760 -20.996 10.811 1.00 67.62 126 GLN A N 1
ATOM 1004 C CA . GLN A 1 126 ? -26.646 -22.456 10.945 1.00 67.62 126 GLN A CA 1
ATOM 1005 C C . GLN A 1 126 ? -25.761 -22.915 12.120 1.00 67.62 126 GLN A C 1
ATOM 1007 O O . GLN A 1 126 ? -25.912 -24.031 12.609 1.00 67.62 126 GLN A O 1
ATOM 1012 N N . ARG A 1 127 ? -24.826 -22.072 12.577 1.00 65.06 127 ARG A N 1
ATOM 1013 C CA . ARG A 1 127 ? -23.950 -22.341 13.733 1.00 65.06 127 ARG A CA 1
ATOM 1014 C C . ARG A 1 127 ? -24.506 -21.797 15.048 1.00 65.06 127 ARG A C 1
ATOM 1016 O O . ARG A 1 127 ? -24.126 -22.281 16.103 1.00 65.06 127 ARG A O 1
ATOM 1023 N N . SER A 1 128 ? -25.381 -20.794 14.980 1.00 65.81 128 SER A N 1
ATOM 1024 C CA . SER A 1 128 ? -26.026 -20.174 16.147 1.00 65.81 128 SER A CA 1
ATOM 1025 C C . SER A 1 128 ? -27.329 -20.888 16.549 1.00 65.81 128 SER A C 1
ATOM 1027 O O . SER A 1 128 ? -27.771 -20.798 17.691 1.00 65.81 128 SER A O 1
ATOM 1029 N N . SER A 1 129 ? -27.965 -21.610 15.619 1.00 65.88 129 SER A N 1
ATOM 1030 C CA . SER A 1 129 ? -29.235 -22.297 15.866 1.00 65.88 129 SER A CA 1
ATOM 1031 C C . SER A 1 129 ? -29.042 -23.653 16.558 1.00 65.88 129 SER A C 1
ATOM 1033 O O . SER A 1 129 ? -28.412 -24.549 16.003 1.00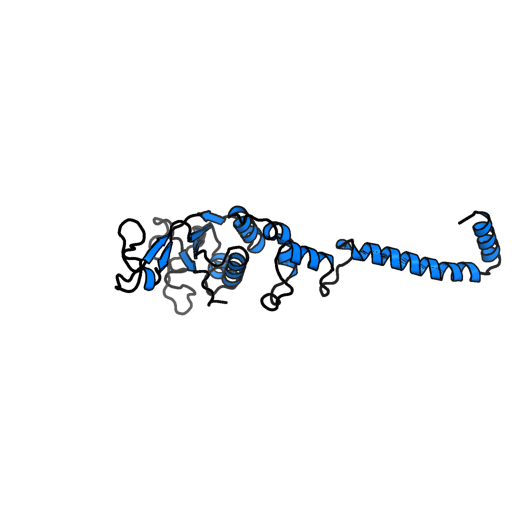 65.88 129 SER A O 1
ATOM 1035 N N . LEU A 1 130 ? -29.670 -23.835 17.727 1.00 64.94 130 LEU A N 1
ATOM 1036 C CA . LEU A 1 130 ? -29.856 -25.135 18.396 1.00 64.94 130 LEU A CA 1
ATOM 1037 C C . LEU A 1 130 ? -31.039 -25.918 17.779 1.00 64.94 130 LEU A C 1
ATOM 1039 O O . LEU A 1 130 ? -31.907 -26.429 18.482 1.00 64.94 130 LEU A O 1
ATOM 1043 N N . SER A 1 131 ? -31.130 -25.953 16.452 1.00 62.66 131 SER A N 1
ATOM 1044 C CA . SER A 1 131 ? -32.168 -26.709 15.745 1.00 62.66 131 SER A CA 1
ATOM 1045 C C . SER A 1 131 ? -31.791 -28.193 15.654 1.00 62.66 131 SER A C 1
ATOM 1047 O O . SER A 1 131 ? -30.639 -28.526 15.380 1.00 62.66 131 SER A O 1
ATOM 1049 N N . THR A 1 132 ? -32.782 -29.077 15.813 1.00 57.53 132 THR A N 1
ATOM 1050 C CA . THR A 1 132 ? -32.695 -30.555 15.784 1.00 57.53 132 THR A CA 1
ATOM 1051 C C . THR A 1 132 ? -32.095 -31.153 14.493 1.00 57.53 132 THR A C 1
ATOM 1053 O O . THR A 1 132 ? -31.883 -32.358 14.427 1.00 57.53 132 THR A O 1
ATOM 1056 N N . GLY A 1 133 ? -31.781 -30.342 13.475 1.00 60.28 133 GLY A N 1
ATOM 1057 C CA . GLY A 1 133 ? -31.153 -30.782 12.220 1.00 60.28 133 GLY A CA 1
ATOM 1058 C C . GLY A 1 133 ? -29.649 -30.507 12.075 1.00 60.28 133 GLY A C 1
ATOM 1059 O O . GLY A 1 133 ? -29.081 -30.891 11.056 1.00 60.28 133 GLY A O 1
ATOM 1060 N N . TYR A 1 134 ? -28.995 -29.837 13.033 1.00 60.53 134 TYR A N 1
ATOM 1061 C CA . TYR A 1 134 ? -27.578 -29.455 12.923 1.00 60.53 134 TYR A CA 1
ATOM 1062 C C . TYR A 1 134 ? -26.735 -30.014 14.082 1.00 60.53 134 TYR A C 1
ATOM 1064 O O . TYR A 1 134 ? -27.071 -29.831 15.249 1.00 60.53 134 TYR A O 1
ATOM 1072 N N . GLU A 1 135 ? -25.578 -30.617 13.780 1.00 63.31 135 GLU A N 1
ATOM 1073 C CA . GLU A 1 135 ? -24.621 -31.193 14.754 1.00 63.31 135 GLU A CA 1
ATOM 1074 C C . GLU A 1 135 ? -23.842 -30.141 15.592 1.00 63.31 135 GLU A C 1
ATOM 1076 O O . GLU A 1 135 ? -22.762 -30.401 16.127 1.00 63.31 135 GLU A O 1
ATOM 1081 N N . ASN A 1 136 ? -24.377 -28.923 15.731 1.00 63.94 136 ASN A N 1
ATOM 1082 C CA . ASN A 1 136 ? -23.698 -27.773 16.344 1.00 63.94 136 ASN A CA 1
ATOM 1083 C C . ASN A 1 136 ? -24.109 -27.520 17.808 1.00 63.94 136 ASN A C 1
ATOM 1085 O O . ASN A 1 136 ? -23.822 -26.461 18.354 1.00 63.94 136 ASN A O 1
ATOM 1089 N N . ALA A 1 137 ? -24.772 -28.477 18.464 1.00 67.69 137 ALA A N 1
ATOM 1090 C CA . ALA A 1 137 ? -25.315 -28.311 19.819 1.00 67.69 137 ALA A CA 1
ATOM 1091 C C . ALA A 1 137 ? -24.502 -29.014 20.927 1.00 67.69 137 ALA A C 1
ATOM 1093 O O . ALA A 1 137 ? -24.935 -29.059 22.077 1.00 67.69 137 ALA A O 1
ATOM 1094 N N . VAL A 1 138 ? -23.322 -29.565 20.617 1.00 74.12 138 VAL A N 1
ATOM 1095 C CA . VAL A 1 138 ? -22.491 -30.254 21.620 1.00 74.12 138 VAL A CA 1
ATOM 1096 C C . VAL A 1 138 ? -21.632 -29.247 22.385 1.00 74.12 138 VAL A C 1
ATOM 1098 O O . VAL A 1 138 ? -20.704 -28.641 21.831 1.00 74.12 138 VAL A O 1
ATOM 1101 N N . LEU A 1 139 ? -21.933 -29.093 23.676 1.00 74.81 139 LEU A N 1
ATOM 1102 C CA . LEU A 1 139 ? -21.174 -28.257 24.605 1.00 74.81 139 LEU A CA 1
ATOM 1103 C C . LEU A 1 139 ? -19.709 -28.722 24.680 1.00 74.81 139 LEU A C 1
ATOM 1105 O O . LEU A 1 139 ? -19.429 -29.915 24.758 1.00 74.81 139 LEU A O 1
ATOM 1109 N N . GLY A 1 140 ? -18.770 -27.774 24.623 1.00 76.31 140 GLY A N 1
ATOM 1110 C CA . GLY A 1 140 ? -17.328 -28.056 24.643 1.00 76.31 140 GLY A CA 1
ATOM 1111 C C . GLY A 1 140 ? -16.725 -28.489 23.301 1.00 76.31 140 GLY A C 1
ATOM 1112 O O . GLY A 1 140 ? -15.510 -28.645 23.219 1.00 76.31 140 GLY A O 1
ATOM 1113 N N . LYS A 1 141 ? -17.539 -28.653 22.248 1.00 77.81 141 LYS A N 1
ATOM 1114 C CA . LYS A 1 141 ? -17.058 -28.910 20.881 1.00 77.81 141 LYS A CA 1
ATOM 1115 C C . LYS A 1 141 ? -17.468 -27.801 19.916 1.00 77.81 141 LYS A C 1
ATOM 1117 O O . LYS A 1 141 ? -16.615 -27.049 19.461 1.00 77.81 141 LYS A O 1
ATOM 1122 N N . ASN A 1 142 ? -18.770 -27.680 19.641 1.00 75.44 142 ASN A N 1
ATOM 1123 C CA . ASN A 1 142 ? -19.273 -26.899 18.500 1.00 75.44 142 ASN A CA 1
ATOM 1124 C C . ASN A 1 142 ? -20.384 -25.898 18.865 1.00 75.44 142 ASN A C 1
ATOM 1126 O O . ASN A 1 142 ? -20.834 -25.156 17.995 1.00 75.44 142 ASN A O 1
ATOM 1130 N N . ALA A 1 143 ? -20.828 -25.868 20.127 1.00 75.31 143 ALA A N 1
ATOM 1131 C CA . ALA A 1 143 ? -21.862 -24.942 20.581 1.00 75.31 143 ALA A CA 1
ATOM 1132 C C . ALA A 1 143 ? -21.329 -23.501 20.663 1.00 75.31 143 ALA A C 1
ATOM 1134 O O . ALA A 1 143 ? -20.369 -23.227 21.385 1.00 75.31 143 ALA A O 1
ATOM 1135 N N . VAL A 1 144 ? -21.979 -22.573 19.954 1.00 76.38 144 VAL A N 1
ATOM 1136 C CA . VAL A 1 144 ? -21.656 -21.139 19.969 1.00 76.38 144 VAL A CA 1
ATOM 1137 C C . VAL A 1 144 ? -22.865 -20.347 20.460 1.00 76.38 144 VAL A C 1
ATOM 1139 O O . VAL A 1 144 ? -23.972 -20.512 19.954 1.00 76.38 144 VAL A O 1
ATOM 1142 N N . LEU A 1 145 ? -22.655 -19.466 21.441 1.00 76.50 145 LEU A N 1
ATOM 1143 C CA . LEU A 1 145 ? -23.709 -18.622 22.001 1.00 76.50 145 LEU A CA 1
ATOM 1144 C C . LEU A 1 145 ? -23.764 -17.262 21.290 1.00 76.50 145 LEU A C 1
ATOM 1146 O O . LEU A 1 145 ? -22.757 -16.565 21.179 1.00 76.50 145 LEU A O 1
ATOM 1150 N N . GLY A 1 146 ? -24.965 -16.845 20.887 1.00 79.31 146 GLY A N 1
ATOM 1151 C CA . GLY A 1 146 ? -25.228 -15.503 20.369 1.00 79.31 146 GLY A CA 1
ATOM 1152 C C . GLY A 1 146 ? -25.088 -15.362 18.851 1.00 79.31 146 GLY A C 1
ATOM 1153 O O . GLY A 1 146 ? -24.914 -16.332 18.116 1.00 79.31 146 GLY A O 1
ATOM 1154 N N . LYS A 1 147 ? -25.231 -14.118 18.376 1.00 82.19 147 LYS A N 1
ATOM 1155 C CA . LYS A 1 147 ? -25.234 -13.768 16.942 1.00 82.19 147 LYS A CA 1
ATOM 1156 C C . LYS A 1 147 ? -23.869 -13.305 16.421 1.00 82.19 147 LYS A C 1
ATOM 1158 O O . LYS A 1 147 ? -23.654 -13.296 15.215 1.00 82.19 147 LYS A O 1
ATOM 1163 N N . LYS A 1 148 ? -22.959 -12.908 17.316 1.00 84.12 148 LYS A N 1
ATOM 1164 C CA . LYS A 1 148 ? -21.632 -12.378 16.980 1.00 84.12 148 LYS A CA 1
ATOM 1165 C C . LYS A 1 148 ? -20.561 -13.007 17.861 1.00 84.12 148 LYS A C 1
ATOM 1167 O O . LYS A 1 148 ? -20.786 -13.188 19.054 1.00 84.12 148 LYS A O 1
ATOM 1172 N N . SER A 1 149 ? -19.396 -13.280 17.285 1.00 84.88 149 SER A N 1
ATOM 1173 C CA . SER A 1 149 ? -18.199 -13.725 18.005 1.00 84.88 149 SER A CA 1
ATOM 1174 C C . SER A 1 149 ? -17.099 -12.676 17.904 1.00 84.88 149 SER A C 1
ATOM 1176 O O . SER A 1 149 ? -16.894 -12.089 16.838 1.00 84.88 149 SER A O 1
ATOM 1178 N N . TRP A 1 150 ? -16.367 -12.468 18.995 1.00 84.44 150 TRP A N 1
ATOM 1179 C CA . TRP A 1 150 ? -15.166 -11.642 18.985 1.00 84.44 150 TRP A CA 1
ATOM 1180 C C . TRP A 1 150 ? -14.006 -12.430 18.381 1.00 84.44 150 TRP A C 1
ATOM 1182 O O . TRP A 1 150 ? -13.643 -13.487 18.895 1.00 84.44 150 TRP A O 1
ATOM 1192 N N . ASN A 1 151 ? -13.426 -11.923 17.297 1.00 84.69 151 ASN A N 1
ATOM 1193 C CA . ASN A 1 151 ? -12.246 -12.512 16.683 1.00 84.69 151 ASN A CA 1
ATOM 1194 C C . ASN A 1 151 ? -11.089 -11.514 16.785 1.00 84.69 151 ASN A C 1
ATOM 1196 O O . ASN A 1 151 ? -11.197 -10.385 16.325 1.00 84.69 151 ASN A O 1
ATOM 1200 N N . ILE A 1 152 ? -9.989 -11.913 17.423 1.00 84.12 152 ILE A N 1
ATOM 1201 C CA . ILE A 1 152 ? -8.820 -11.047 17.641 1.00 84.12 152 ILE A CA 1
ATOM 1202 C C . ILE A 1 152 ? -8.001 -10.886 16.354 1.00 84.12 152 ILE A C 1
ATOM 1204 O O . ILE A 1 152 ? -7.444 -9.823 16.106 1.00 84.12 152 ILE A O 1
ATOM 1208 N N . SER A 1 153 ? -7.957 -11.907 15.498 1.00 80.94 153 SER A N 1
ATOM 1209 C CA . SER A 1 153 ? -7.151 -11.897 14.272 1.00 80.94 153 SER A CA 1
ATOM 1210 C C . SER A 1 153 ? -7.880 -11.333 13.053 1.00 80.94 153 SER A C 1
ATOM 1212 O O . SER A 1 153 ? -7.302 -11.290 11.970 1.00 80.94 153 SER A O 1
ATOM 1214 N N . SER A 1 154 ? -9.147 -10.936 13.183 1.00 79.38 154 SER A N 1
ATOM 1215 C CA . SER A 1 154 ? -9.957 -10.473 12.051 1.00 79.38 154 SER A CA 1
ATOM 1216 C C . SER A 1 154 ? -9.745 -9.007 11.694 1.00 79.38 154 SER A C 1
ATOM 1218 O O . SER A 1 154 ? -10.251 -8.570 10.660 1.00 79.38 154 SER A O 1
ATOM 1220 N N . GLY A 1 155 ? -9.029 -8.233 12.514 1.00 82.38 155 GLY A N 1
ATOM 1221 C CA . GLY A 1 155 ? -8.916 -6.796 12.312 1.00 82.38 155 GLY A CA 1
ATOM 1222 C C . GLY A 1 155 ? -7.512 -6.222 12.421 1.00 82.38 155 GLY A C 1
ATOM 1223 O O . GLY A 1 155 ? -6.624 -6.724 13.111 1.00 82.38 155 GLY A O 1
ATOM 1224 N N . LEU A 1 156 ? -7.336 -5.124 11.695 1.00 88.69 156 LEU A N 1
ATOM 1225 C CA . LEU A 1 156 ? -6.104 -4.362 11.603 1.00 88.69 156 LEU A CA 1
ATOM 1226 C C . LEU A 1 156 ? -6.430 -2.882 11.788 1.00 88.69 156 LEU A C 1
ATOM 1228 O O . LEU A 1 156 ? -7.361 -2.364 11.173 1.00 88.69 156 LEU A O 1
ATOM 1232 N N . LEU A 1 157 ? -5.670 -2.198 12.636 1.00 89.62 157 LEU A N 1
ATOM 1233 C CA . LEU A 1 157 ? -5.844 -0.777 12.908 1.00 89.62 157 LEU A CA 1
ATOM 1234 C C . LEU A 1 157 ? -4.664 0.016 12.336 1.00 89.62 157 LEU A C 1
ATOM 1236 O O . LEU A 1 157 ? -3.523 -0.172 12.745 1.00 89.62 157 LEU A O 1
ATOM 1240 N N . ILE A 1 158 ? -4.945 0.941 11.424 1.00 90.94 158 ILE A N 1
ATOM 1241 C CA . ILE A 1 158 ? -3.977 1.882 10.860 1.00 90.94 158 ILE A CA 1
ATOM 1242 C C . ILE A 1 158 ? -4.179 3.236 11.526 1.00 90.94 158 ILE A C 1
ATOM 1244 O O . ILE A 1 158 ? -5.239 3.849 11.411 1.00 90.94 158 ILE A O 1
ATOM 1248 N N . GLU A 1 159 ? -3.146 3.730 12.191 1.00 91.25 159 GLU A N 1
ATOM 1249 C CA . GLU A 1 159 ? -3.129 5.050 12.807 1.00 91.25 159 GLU A CA 1
ATOM 1250 C C . GLU A 1 159 ? -2.247 5.991 11.988 1.00 91.25 159 GLU A C 1
ATOM 1252 O O . GLU A 1 159 ? -1.072 5.710 11.750 1.00 91.25 159 GLU A O 1
ATOM 1257 N N . ILE A 1 160 ? -2.797 7.132 11.576 1.00 90.38 160 ILE A N 1
ATOM 1258 C CA . ILE A 1 160 ? -2.074 8.170 10.838 1.00 90.38 160 ILE A CA 1
ATOM 1259 C C . ILE A 1 160 ? -2.032 9.425 11.700 1.00 90.38 160 ILE A C 1
ATOM 1261 O O . ILE A 1 160 ? -3.065 10.041 11.961 1.00 90.38 160 ILE A O 1
ATOM 1265 N N . LYS A 1 161 ? -0.836 9.794 12.159 1.00 88.88 161 LYS A N 1
ATOM 1266 C CA . LYS A 1 161 ? -0.623 10.860 13.143 1.00 88.88 161 LYS A CA 1
ATOM 1267 C C . LYS A 1 161 ? -0.108 12.148 12.507 1.00 88.88 161 LYS A C 1
ATOM 1269 O O . LYS A 1 161 ? 0.594 12.109 11.503 1.00 88.88 161 LYS A O 1
ATOM 1274 N N . LYS A 1 162 ? -0.393 13.287 13.148 1.00 84.56 162 LYS A N 1
ATOM 1275 C CA . LYS A 1 162 ? 0.104 14.624 12.763 1.00 84.56 162 LYS A CA 1
ATOM 1276 C C . LYS A 1 162 ? -0.201 14.971 11.298 1.00 84.56 162 LYS A C 1
ATOM 1278 O O . LYS A 1 162 ? 0.705 15.244 10.517 1.00 84.56 162 LYS A O 1
ATOM 1283 N N . LEU A 1 163 ? -1.473 14.898 10.923 1.00 86.06 163 LEU A N 1
ATOM 1284 C CA . LEU A 1 163 ? -1.928 15.320 9.601 1.00 86.06 163 LEU A CA 1
ATOM 1285 C C . LEU A 1 163 ? -2.205 16.822 9.561 1.00 86.06 163 LEU A C 1
ATOM 1287 O O . LEU A 1 163 ? -2.762 17.361 10.514 1.00 86.06 163 LEU A O 1
ATOM 1291 N N . ASP A 1 164 ? -1.907 17.446 8.423 1.00 86.88 164 ASP A N 1
ATOM 1292 C CA . ASP A 1 164 ? -2.385 18.793 8.099 1.00 86.88 164 ASP A CA 1
ATOM 1293 C C . ASP A 1 164 ? -3.871 18.751 7.719 1.00 86.88 164 ASP A C 1
ATOM 1295 O O . ASP A 1 164 ? -4.333 17.773 7.111 1.00 86.88 164 ASP A O 1
ATOM 1299 N N . MET A 1 165 ? -4.611 19.838 7.944 1.00 83.56 165 MET A N 1
ATOM 1300 C CA . MET A 1 165 ? -6.047 19.938 7.640 1.00 83.56 165 MET A CA 1
ATOM 1301 C C . MET A 1 165 ? -6.394 19.542 6.207 1.00 83.56 165 MET A C 1
ATOM 1303 O O . MET A 1 165 ? -7.362 18.819 5.968 1.00 83.56 165 MET A O 1
ATOM 1307 N N . ARG A 1 166 ? -5.600 19.980 5.225 1.00 86.75 166 ARG A N 1
ATOM 1308 C CA . ARG A 1 166 ? -5.855 19.663 3.811 1.00 86.75 166 ARG A CA 1
ATOM 1309 C C . ARG A 1 166 ? -5.739 18.164 3.543 1.00 86.75 166 ARG A C 1
ATOM 1311 O O . ARG A 1 166 ? -6.572 17.593 2.836 1.00 86.75 166 ARG A O 1
ATOM 1318 N N . THR A 1 167 ? -4.715 17.532 4.107 1.00 87.00 167 THR A N 1
ATOM 1319 C CA . THR A 1 167 ? -4.469 16.098 3.948 1.00 87.00 167 THR A CA 1
ATOM 1320 C C . THR A 1 167 ? -5.516 15.292 4.708 1.00 87.00 167 THR A C 1
ATOM 1322 O O . THR A 1 167 ? -6.085 14.360 4.143 1.00 87.00 167 THR A O 1
ATOM 1325 N N . PHE A 1 168 ? -5.849 15.710 5.927 1.00 86.38 168 PHE A N 1
ATOM 1326 C CA . PHE A 1 168 ? -6.903 15.127 6.746 1.00 86.38 168 PHE A CA 1
ATOM 1327 C C . PHE A 1 168 ? -8.253 15.113 6.014 1.00 86.38 168 PHE A C 1
ATOM 1329 O O . PHE A 1 168 ? -8.823 14.045 5.807 1.00 86.38 168 PHE A O 1
ATOM 1336 N N . LEU A 1 169 ? -8.713 16.261 5.501 1.00 85.62 169 LEU A N 1
ATOM 1337 C CA . LEU A 1 169 ? -9.971 16.353 4.746 1.00 85.62 169 LEU A CA 1
ATOM 1338 C C . LEU A 1 169 ? -9.964 15.494 3.475 1.00 85.62 169 LEU A C 1
ATOM 1340 O O . LEU A 1 169 ? -10.995 14.952 3.085 1.00 85.62 169 LEU A O 1
ATOM 1344 N N . SER A 1 170 ? -8.806 15.349 2.827 1.00 87.75 170 SER A N 1
ATOM 1345 C CA . SER A 1 170 ? -8.677 14.507 1.634 1.00 87.75 170 SER A CA 1
ATOM 1346 C C . SER A 1 170 ? -8.720 13.001 1.930 1.00 87.75 170 SER A C 1
ATOM 1348 O O . SER A 1 170 ? -9.040 12.228 1.026 1.00 87.75 170 SER A O 1
ATOM 1350 N N . LEU A 1 171 ? -8.395 12.603 3.165 1.00 86.56 171 LEU A N 1
ATOM 1351 C CA . LEU A 1 171 ? -8.426 11.225 3.665 1.00 86.56 171 LEU A CA 1
ATOM 1352 C C . LEU A 1 171 ? -9.770 10.850 4.303 1.00 86.56 171 LEU A C 1
ATOM 1354 O O . LEU A 1 171 ? -9.972 9.687 4.634 1.00 86.56 171 LEU A O 1
ATOM 1358 N N . LEU A 1 172 ? -10.694 11.802 4.459 1.00 86.44 172 LEU A N 1
ATOM 1359 C CA . LEU A 1 172 ? -12.075 11.506 4.835 1.00 86.44 172 LEU A CA 1
ATOM 1360 C C . LEU A 1 172 ? -12.819 10.817 3.677 1.00 86.44 172 LEU A C 1
ATOM 1362 O O . LEU A 1 172 ? -12.435 11.006 2.522 1.00 86.44 172 LEU A O 1
ATOM 1366 N N . PRO A 1 173 ? -13.938 10.112 3.932 1.00 82.75 173 PRO A N 1
ATOM 1367 C CA . PRO A 1 173 ? -14.643 9.327 2.913 1.00 82.75 173 PRO A CA 1
ATOM 1368 C C . PRO A 1 173 ? -15.085 10.089 1.653 1.00 82.75 173 PRO A C 1
ATOM 1370 O O . PRO A 1 173 ? -15.271 9.494 0.599 1.00 82.75 173 PRO A O 1
ATOM 1373 N N . THR A 1 174 ? -15.252 11.411 1.734 1.00 80.25 174 THR A N 1
ATOM 1374 C CA . THR A 1 174 ? -15.604 12.270 0.582 1.00 80.25 174 THR A CA 1
ATOM 1375 C C . THR A 1 174 ? -14.380 12.834 -0.153 1.00 80.25 174 THR A C 1
ATOM 1377 O O . THR A 1 174 ? -14.511 13.494 -1.182 1.00 80.25 174 THR A O 1
ATOM 1380 N N . GLY A 1 175 ? -13.180 12.619 0.375 1.00 81.50 175 GLY A N 1
ATOM 1381 C CA . GLY A 1 175 ? -11.934 13.114 -0.183 1.00 81.50 175 GLY A CA 1
ATOM 1382 C C . GLY A 1 175 ? -11.349 12.193 -1.257 1.00 81.50 175 GLY A C 1
ATOM 1383 O O . GLY A 1 175 ? -11.573 10.986 -1.281 1.00 81.50 175 GLY A O 1
ATOM 1384 N N . LYS A 1 176 ? -10.543 12.772 -2.156 1.00 83.44 176 LYS A N 1
ATOM 1385 C CA . LYS A 1 176 ? -9.912 12.035 -3.268 1.00 83.44 176 LYS A CA 1
ATOM 1386 C C . LYS A 1 176 ? -8.913 10.970 -2.792 1.00 83.44 176 LYS A C 1
ATOM 1388 O O . LYS A 1 176 ? -8.846 9.894 -3.376 1.00 83.44 176 LYS A O 1
ATOM 1393 N N . LYS A 1 177 ? -8.148 11.270 -1.733 1.00 85.62 177 LYS A N 1
ATOM 1394 C CA . LYS A 1 177 ? -7.092 10.390 -1.207 1.00 85.62 177 LYS A CA 1
ATOM 1395 C C . LYS A 1 177 ? -7.659 9.169 -0.477 1.00 85.62 177 LYS A C 1
ATOM 1397 O O . LYS A 1 177 ? -6.996 8.139 -0.434 1.00 85.62 177 LYS A O 1
ATOM 1402 N N . TYR A 1 178 ? -8.875 9.255 0.063 1.00 86.62 178 TYR A N 1
ATOM 1403 C CA . TYR A 1 178 ? -9.523 8.121 0.724 1.00 86.62 178 TYR A CA 1
ATOM 1404 C C . TYR A 1 178 ? -9.762 6.950 -0.232 1.00 86.62 178 TYR A C 1
ATOM 1406 O O . TYR A 1 178 ? -9.361 5.830 0.065 1.00 86.62 178 TYR A O 1
ATOM 1414 N N . ALA A 1 179 ? -10.342 7.211 -1.408 1.00 83.69 179 ALA A N 1
ATOM 1415 C CA . ALA A 1 179 ? -10.604 6.163 -2.393 1.00 83.69 179 ALA A CA 1
ATOM 1416 C C . ALA A 1 179 ? -9.309 5.474 -2.854 1.00 83.69 179 ALA A C 1
ATOM 1418 O O . ALA A 1 179 ? -9.273 4.256 -3.007 1.00 83.69 179 ALA A O 1
ATOM 1419 N N . GLU A 1 180 ? -8.236 6.245 -3.044 1.00 84.31 180 GLU A N 1
ATOM 1420 C CA . GLU A 1 180 ? -6.917 5.711 -3.393 1.00 84.31 180 GLU A CA 1
ATOM 1421 C C . GLU A 1 180 ? -6.339 4.836 -2.272 1.00 84.31 180 GLU A C 1
ATOM 1423 O O . GLU A 1 180 ? -5.865 3.733 -2.541 1.00 84.31 180 GLU A O 1
ATOM 1428 N N . LEU A 1 181 ? -6.448 5.280 -1.016 1.00 87.75 181 LEU A N 1
ATOM 1429 C CA . LEU A 1 181 ? -5.983 4.530 0.148 1.00 87.75 181 LEU A CA 1
ATOM 1430 C C . LEU A 1 181 ? -6.745 3.215 0.336 1.00 87.75 181 LEU A C 1
ATOM 1432 O O . LEU A 1 181 ? -6.121 2.174 0.524 1.00 87.75 181 LEU A O 1
ATOM 1436 N N . VAL A 1 182 ? -8.077 3.247 0.262 1.00 85.38 182 VAL A N 1
ATOM 1437 C CA . VAL A 1 182 ? -8.916 2.048 0.399 1.00 85.38 182 VAL A CA 1
ATOM 1438 C C . VAL A 1 182 ? -8.583 1.044 -0.699 1.00 85.38 182 VAL A C 1
ATOM 1440 O O . VAL A 1 182 ? -8.347 -0.121 -0.398 1.00 85.38 182 VAL A O 1
ATOM 1443 N N . LYS A 1 183 ? -8.471 1.491 -1.955 1.00 81.56 183 LYS A N 1
ATOM 1444 C CA . LYS A 1 183 ? -8.090 0.634 -3.092 1.00 81.56 183 LYS A CA 1
ATOM 1445 C C . LYS A 1 183 ? -6.708 0.011 -2.910 1.00 81.56 183 LYS A C 1
ATOM 1447 O O . LYS A 1 183 ? -6.496 -1.153 -3.240 1.00 81.56 183 LYS A O 1
ATOM 1452 N N . LEU A 1 184 ? -5.769 0.781 -2.372 1.00 85.75 184 LEU A N 1
ATOM 1453 C CA . LEU A 1 184 ? -4.414 0.330 -2.087 1.00 85.75 184 LEU A CA 1
ATOM 1454 C C . LEU A 1 184 ? -4.390 -0.748 -0.999 1.00 85.75 184 LEU A C 1
ATOM 1456 O O . LEU A 1 184 ? -3.751 -1.785 -1.183 1.00 85.75 184 LEU A O 1
ATOM 1460 N N . ILE A 1 185 ? -5.108 -0.522 0.100 1.00 87.06 185 ILE A N 1
ATOM 1461 C CA . ILE A 1 185 ? -5.248 -1.467 1.213 1.00 87.06 185 ILE A CA 1
ATOM 1462 C C . ILE A 1 185 ? -5.949 -2.741 0.727 1.00 87.06 185 ILE A C 1
ATOM 1464 O O . ILE A 1 185 ? -5.430 -3.833 0.948 1.00 87.06 185 ILE A O 1
ATOM 1468 N N . TYR A 1 186 ? -7.054 -2.598 -0.012 1.00 82.75 186 TYR A N 1
ATOM 1469 C CA . TYR A 1 186 ? -7.819 -3.699 -0.606 1.00 82.75 186 TYR A CA 1
ATOM 1470 C C . TYR A 1 186 ? -6.956 -4.593 -1.500 1.00 82.75 186 TYR A C 1
ATOM 1472 O O . TYR A 1 186 ? -7.110 -5.808 -1.510 1.00 82.75 186 TYR A O 1
ATOM 1480 N N . ARG A 1 187 ? -6.019 -4.003 -2.247 1.00 81.44 187 ARG A N 1
ATOM 1481 C CA . ARG A 1 187 ? -5.136 -4.755 -3.142 1.00 81.44 187 ARG A CA 1
ATOM 1482 C C . ARG A 1 187 ? -3.981 -5.451 -2.426 1.00 81.44 187 ARG A C 1
ATOM 1484 O O . ARG A 1 187 ? -3.443 -6.421 -2.951 1.00 81.44 187 ARG A O 1
ATOM 1491 N N . PHE A 1 188 ? -3.542 -4.934 -1.281 1.00 84.81 188 PHE A N 1
ATOM 1492 C CA . PHE A 1 188 ? -2.420 -5.512 -0.539 1.00 84.81 188 PHE A CA 1
ATOM 1493 C C . PHE A 1 188 ? -2.858 -6.610 0.438 1.00 84.81 188 PHE A C 1
ATOM 1495 O O . PHE A 1 188 ? -2.133 -7.593 0.609 1.00 84.81 188 PHE A O 1
ATOM 1502 N N . LEU A 1 189 ? -4.010 -6.438 1.088 1.00 84.00 189 LEU A N 1
ATOM 1503 C CA . LEU A 1 189 ? -4.540 -7.369 2.085 1.00 84.00 189 LEU A CA 1
ATOM 1504 C C . LEU A 1 189 ? -5.458 -8.428 1.451 1.00 84.00 189 LEU A C 1
ATOM 1506 O O . LEU A 1 189 ? -6.130 -8.152 0.460 1.00 84.00 189 LEU A O 1
ATOM 1510 N N . PRO A 1 190 ? -5.536 -9.637 2.035 1.00 75.56 190 PRO A N 1
ATOM 1511 C CA . PRO A 1 190 ? -6.576 -10.600 1.688 1.00 75.56 190 PRO A CA 1
ATOM 1512 C C . PRO A 1 190 ? -7.970 -10.074 2.083 1.00 75.56 190 PRO A C 1
ATOM 1514 O O . PRO A 1 190 ? -8.109 -9.321 3.046 1.00 75.56 190 PRO A O 1
ATOM 1517 N N . ARG A 1 191 ? -9.015 -10.526 1.374 1.00 72.50 191 ARG A N 1
ATOM 1518 C CA . ARG A 1 191 ? -10.402 -10.018 1.482 1.00 72.50 191 ARG A CA 1
ATOM 1519 C C . ARG A 1 191 ? -11.080 -10.194 2.853 1.00 72.50 191 ARG A C 1
ATOM 1521 O O . ARG A 1 191 ? -12.135 -9.625 3.078 1.00 72.50 191 ARG A O 1
ATOM 1528 N N . ASN A 1 192 ? -10.477 -10.930 3.787 1.00 75.25 192 ASN A N 1
ATOM 1529 C CA . ASN A 1 192 ? -11.136 -11.351 5.030 1.00 75.25 192 ASN A CA 1
ATOM 1530 C C . ASN A 1 192 ? -10.744 -10.516 6.265 1.00 75.25 192 ASN A C 1
ATOM 1532 O O . ASN A 1 192 ? -10.990 -10.947 7.390 1.00 75.25 192 ASN A O 1
ATOM 1536 N N . ILE A 1 193 ? -10.091 -9.362 6.085 1.00 80.19 193 ILE A N 1
ATOM 1537 C CA . ILE A 1 193 ? -9.588 -8.532 7.191 1.00 80.19 193 ILE A CA 1
ATOM 1538 C C . ILE A 1 193 ? -10.373 -7.219 7.264 1.00 80.19 193 ILE A C 1
ATOM 1540 O O . ILE A 1 193 ? -10.440 -6.464 6.295 1.00 80.19 193 ILE A O 1
ATOM 1544 N N . SER A 1 194 ? -10.930 -6.905 8.434 1.00 83.31 194 SER A N 1
ATOM 1545 C CA . SER A 1 194 ? -11.536 -5.596 8.705 1.00 83.31 194 SER A CA 1
ATOM 1546 C C . SER A 1 194 ? -10.453 -4.560 9.004 1.00 83.31 194 SER A C 1
ATOM 1548 O O . SER A 1 194 ? -9.608 -4.793 9.871 1.00 83.31 194 SER A O 1
ATOM 1550 N N . VAL A 1 195 ? -10.478 -3.410 8.328 1.00 86.62 195 VAL A N 1
ATOM 1551 C CA . VAL A 1 195 ? -9.463 -2.366 8.510 1.00 86.62 195 VAL A CA 1
ATOM 1552 C C . VAL A 1 195 ? -10.079 -1.139 9.172 1.00 86.62 195 VAL A C 1
ATOM 1554 O O . VAL A 1 195 ? -10.987 -0.491 8.658 1.00 86.62 195 VAL A O 1
ATOM 1557 N N . LEU A 1 196 ? -9.550 -0.793 10.336 1.00 87.94 196 LEU A N 1
ATOM 1558 C CA . LEU A 1 196 ? -9.883 0.427 11.053 1.00 87.94 196 LEU A CA 1
ATOM 1559 C C . LEU A 1 196 ? -8.827 1.479 10.746 1.00 87.94 196 LEU A C 1
ATOM 1561 O O . LEU A 1 196 ? -7.632 1.204 10.803 1.00 87.94 196 LEU A O 1
ATOM 1565 N N . LEU A 1 197 ? -9.254 2.696 10.438 1.00 88.38 197 LEU A N 1
ATOM 1566 C CA . LEU A 1 197 ? -8.371 3.810 10.138 1.00 88.38 197 LEU A CA 1
ATOM 1567 C C . LEU A 1 197 ? -8.622 4.935 11.140 1.00 88.38 197 LEU A C 1
ATOM 1569 O O . LEU A 1 197 ? -9.685 5.547 11.158 1.00 88.38 197 LEU A O 1
ATOM 1573 N N . LYS A 1 198 ? -7.631 5.219 11.982 1.00 89.25 198 LYS A N 1
ATOM 1574 C CA . LYS A 1 198 ? -7.656 6.340 12.925 1.00 89.25 198 LYS A CA 1
ATOM 1575 C C . LYS A 1 198 ? -6.778 7.466 12.406 1.00 89.25 198 LYS A C 1
ATOM 1577 O O . LYS A 1 198 ? -5.578 7.291 12.190 1.00 89.25 198 LYS A O 1
ATOM 1582 N N . LEU A 1 199 ? -7.378 8.633 12.225 1.00 88.06 199 LEU A N 1
ATOM 1583 C CA . LEU A 1 199 ? -6.712 9.843 11.766 1.00 88.06 199 LEU A CA 1
ATOM 1584 C C . LEU A 1 199 ? -6.551 10.811 12.939 1.00 88.06 199 LEU A C 1
ATOM 1586 O O . LEU A 1 199 ? -7.531 11.168 13.594 1.00 88.06 199 LEU A O 1
ATOM 1590 N N . TYR A 1 200 ? -5.325 11.273 13.167 1.00 85.81 200 TYR A N 1
ATOM 1591 C CA . TYR A 1 200 ? -5.026 12.308 14.153 1.00 85.81 200 TYR A CA 1
ATOM 1592 C C . TYR A 1 200 ? -4.583 13.579 13.433 1.00 85.81 200 TYR A C 1
ATOM 1594 O O . TYR A 1 200 ? -3.572 13.595 12.719 1.00 85.81 200 TYR A O 1
ATOM 1602 N N . LEU A 1 201 ? -5.342 14.648 13.644 1.00 83.75 201 LEU A N 1
ATOM 1603 C CA . LEU A 1 201 ? -5.018 15.979 13.154 1.00 83.75 201 LEU A CA 1
ATOM 1604 C C . LEU A 1 201 ? -3.917 16.612 14.021 1.00 83.75 201 LEU A C 1
ATOM 1606 O O . LEU A 1 201 ? -3.845 16.364 15.226 1.00 83.75 201 LEU A O 1
ATOM 1610 N N . GLY A 1 202 ? -3.033 17.406 13.417 1.00 78.44 202 GLY A N 1
ATOM 1611 C CA . GLY A 1 202 ? -2.054 18.195 14.163 1.00 78.44 202 GLY A CA 1
ATOM 1612 C C . GLY A 1 202 ? -2.736 19.235 15.057 1.00 78.44 202 GLY A C 1
ATOM 1613 O O . GLY A 1 202 ? -3.662 19.912 14.628 1.00 78.44 202 GLY A O 1
ATOM 1614 N N . GLN A 1 203 ? -2.256 19.395 16.293 1.00 72.06 203 GLN A N 1
ATOM 1615 C CA . GLN A 1 203 ? -2.881 20.255 17.311 1.00 72.06 203 GLN A CA 1
ATOM 1616 C C . GLN A 1 203 ? -2.985 21.738 16.897 1.00 72.06 203 GLN A C 1
ATOM 1618 O O . GLN A 1 203 ? -3.904 22.432 17.315 1.00 72.06 203 GLN A O 1
ATOM 1623 N N . GLN A 1 204 ? -2.080 22.207 16.031 1.00 70.38 204 GLN A N 1
ATOM 1624 C CA . GLN A 1 204 ? -2.049 23.587 15.518 1.00 70.38 204 GLN A CA 1
ATOM 1625 C C . GLN A 1 204 ? -3.196 23.906 14.549 1.00 70.38 204 GLN A C 1
ATOM 1627 O O . GLN A 1 204 ? -3.540 25.064 14.329 1.00 70.38 204 GLN A O 1
ATOM 1632 N N . ASP A 1 205 ? -3.781 22.868 13.968 1.00 72.31 205 ASP A N 1
ATOM 1633 C CA . ASP A 1 205 ? -4.682 22.954 12.826 1.00 72.31 205 ASP A CA 1
ATOM 1634 C C . ASP A 1 205 ? -6.158 22.818 13.232 1.00 72.31 205 ASP A C 1
ATOM 1636 O O . ASP A 1 205 ? -7.077 22.930 12.413 1.00 72.31 205 ASP A O 1
ATOM 1640 N N . ILE A 1 206 ? -6.388 22.594 14.524 1.00 75.19 206 ILE A N 1
ATOM 1641 C CA . ILE A 1 206 ? -7.691 22.294 15.099 1.00 75.19 206 ILE A CA 1
ATOM 1642 C C . ILE A 1 206 ? -8.426 23.590 15.368 1.00 75.19 206 ILE A C 1
ATOM 1644 O O . ILE A 1 206 ? -7.936 24.490 16.047 1.00 75.19 206 ILE A O 1
ATOM 1648 N N . LYS A 1 207 ? -9.633 23.680 14.818 1.00 74.88 207 LYS A N 1
ATOM 1649 C CA . LYS A 1 207 ? -10.492 24.851 14.960 1.00 74.88 207 LYS A CA 1
ATOM 1650 C C . LYS A 1 207 ? -11.777 24.447 15.652 1.00 74.88 207 LYS A C 1
ATOM 1652 O O . LYS A 1 207 ? -12.369 23.423 15.307 1.00 74.88 207 LYS A O 1
ATOM 1657 N N . ASN A 1 208 ? -12.230 25.293 16.576 1.00 75.12 208 ASN A N 1
ATOM 1658 C CA . ASN A 1 208 ? -13.536 25.118 17.196 1.00 75.12 208 ASN A CA 1
ATOM 1659 C C . ASN A 1 208 ? -14.629 25.114 16.140 1.00 75.12 208 ASN A C 1
ATOM 1661 O O . ASN A 1 208 ? -14.608 25.912 15.195 1.00 75.12 208 ASN A O 1
ATOM 1665 N N . CYS A 1 209 ? -15.595 24.225 16.342 1.00 78.38 209 CYS A N 1
ATOM 1666 C CA . CYS A 1 209 ? -16.788 24.159 15.530 1.00 78.38 209 CYS A CA 1
ATOM 1667 C C . CYS A 1 209 ? -17.486 25.522 15.541 1.00 78.38 209 CYS A C 1
ATOM 1669 O O . CYS A 1 209 ? -17.780 26.077 16.601 1.00 78.38 209 CYS A O 1
ATOM 1671 N N . LYS A 1 210 ? -17.737 26.070 14.351 1.00 76.94 210 LYS A N 1
ATOM 1672 C CA . LYS A 1 210 ? -18.560 27.266 14.171 1.00 76.94 210 LYS A CA 1
ATOM 1673 C C . LYS A 1 210 ? -19.751 26.900 13.308 1.00 76.94 210 LYS A C 1
ATOM 1675 O O . LYS A 1 210 ? -19.587 26.392 12.195 1.00 76.94 210 LYS A O 1
ATOM 1680 N N . LEU A 1 211 ? -20.945 27.186 13.816 1.00 78.88 211 LEU A N 1
ATOM 1681 C CA . LEU A 1 211 ? -22.163 27.052 13.037 1.00 78.88 211 LEU A CA 1
ATOM 1682 C C . LEU A 1 211 ? -22.168 28.159 11.977 1.00 78.88 211 LEU A C 1
ATOM 1684 O O . LEU A 1 211 ? -22.201 29.344 12.295 1.00 78.88 211 LEU A O 1
ATOM 1688 N N . SER A 1 212 ? -22.057 27.776 10.711 1.00 78.31 212 SER A N 1
ATOM 1689 C CA . SER A 1 212 ? -22.116 28.699 9.582 1.00 78.31 212 SER A CA 1
ATOM 1690 C C . SER A 1 212 ? -22.672 27.964 8.377 1.00 78.31 212 SER A C 1
ATOM 1692 O O . SER A 1 212 ? -22.373 26.795 8.158 1.00 78.31 212 SER A O 1
ATOM 1694 N N . ARG A 1 213 ? -23.447 28.670 7.554 1.00 72.56 213 ARG A N 1
ATOM 1695 C CA . ARG A 1 213 ? -23.995 28.132 6.304 1.00 72.56 213 ARG A CA 1
ATOM 1696 C C . ARG A 1 213 ? -22.905 27.780 5.278 1.00 72.56 213 ARG A C 1
ATOM 1698 O O . ARG A 1 213 ? -23.163 27.017 4.357 1.00 72.56 213 ARG A O 1
ATOM 1705 N N . GLN A 1 214 ? -21.702 28.332 5.441 1.00 72.31 214 GLN A N 1
ATOM 1706 C CA . GLN A 1 214 ? -20.542 28.114 4.571 1.00 72.31 214 GLN A CA 1
ATOM 1707 C C . GLN A 1 214 ? -19.468 27.222 5.218 1.00 72.31 214 GLN A C 1
ATOM 1709 O O . GLN A 1 214 ? -18.395 27.047 4.637 1.00 72.31 214 GLN A O 1
ATOM 1714 N N . SER A 1 215 ? -19.694 26.683 6.424 1.00 70.00 215 SER A N 1
ATOM 1715 C CA . SER A 1 215 ? -18.678 25.847 7.063 1.00 70.00 215 SER A CA 1
ATOM 1716 C C . SER A 1 215 ? -18.582 24.484 6.376 1.00 70.00 215 SER A C 1
ATOM 1718 O O . SER A 1 215 ? -19.570 23.836 6.044 1.00 70.00 215 SER A O 1
ATOM 1720 N N . THR A 1 216 ? -17.351 24.022 6.175 1.00 74.06 216 THR A N 1
ATOM 1721 C CA . THR A 1 216 ? -17.044 22.680 5.659 1.00 74.06 216 THR A CA 1
ATOM 1722 C C . THR A 1 216 ? -16.950 21.639 6.784 1.00 74.06 216 THR A C 1
ATOM 1724 O O . THR A 1 216 ? -16.422 20.543 6.582 1.00 74.06 216 THR A O 1
ATOM 1727 N N . MET A 1 217 ? -17.435 21.986 7.982 1.00 77.81 217 MET A N 1
ATOM 1728 C CA . MET A 1 217 ? -17.400 21.150 9.181 1.00 77.81 217 MET A CA 1
ATOM 1729 C C . MET A 1 217 ? -18.555 20.147 9.178 1.00 77.81 217 MET A C 1
ATOM 1731 O O . MET A 1 217 ? -19.701 20.485 8.899 1.00 77.81 217 MET A O 1
ATOM 1735 N N . ARG A 1 218 ? -18.233 18.897 9.488 1.00 77.25 218 ARG A N 1
ATOM 1736 C CA . ARG A 1 218 ? -19.102 17.726 9.493 1.00 77.25 218 ARG A CA 1
ATOM 1737 C C . ARG A 1 218 ? -18.998 17.057 10.850 1.00 77.25 218 ARG A C 1
ATOM 1739 O O . ARG A 1 218 ? -17.897 16.830 11.364 1.00 77.25 218 ARG A O 1
ATOM 1746 N N . LEU A 1 219 ? -20.164 16.736 11.398 1.00 78.50 219 LEU A N 1
ATOM 1747 C CA . LEU A 1 219 ? -20.275 16.104 12.701 1.00 78.50 219 LEU A CA 1
ATOM 1748 C C . LEU A 1 219 ? -19.537 14.759 12.710 1.00 78.50 219 LEU A C 1
ATOM 1750 O O . LEU A 1 219 ? -19.680 13.961 11.786 1.00 78.50 219 LEU A O 1
ATOM 1754 N N . GLY A 1 220 ? -18.721 14.539 13.739 1.00 75.75 220 GLY A N 1
ATOM 1755 C CA . GLY A 1 220 ? -17.945 13.310 13.927 1.00 75.75 220 GLY A CA 1
ATOM 1756 C C . GLY A 1 220 ? -16.686 13.186 13.062 1.00 75.75 220 GLY A C 1
ATOM 1757 O O . GLY A 1 220 ? -15.924 12.246 13.266 1.00 75.75 220 GLY A O 1
ATOM 1758 N N . TRP A 1 221 ? -16.438 14.104 12.116 1.00 76.94 221 TRP A N 1
ATOM 1759 C CA . TRP A 1 221 ? -15.274 14.038 11.216 1.00 76.94 221 TRP A CA 1
ATOM 1760 C C . TRP A 1 221 ? -14.323 15.225 11.336 1.00 76.94 221 TRP A C 1
ATOM 1762 O O . TRP A 1 221 ? -13.119 15.044 11.247 1.00 76.94 221 TRP A O 1
ATOM 1772 N N . ASN A 1 222 ? -14.816 16.451 11.464 1.00 77.81 222 ASN A N 1
ATOM 1773 C CA . ASN A 1 222 ? -13.956 17.642 11.553 1.00 77.81 222 ASN A CA 1
ATOM 1774 C C . ASN A 1 222 ? -14.602 18.762 12.377 1.00 77.81 222 ASN A C 1
ATOM 1776 O O . ASN A 1 222 ? -14.341 19.944 12.151 1.00 77.81 222 ASN A O 1
ATOM 1780 N N . SER A 1 223 ? -15.474 18.386 13.311 1.00 80.75 223 SER A N 1
ATOM 1781 C CA . SER A 1 223 ? -16.092 19.283 14.281 1.00 80.75 223 SER A CA 1
ATOM 1782 C C . SER A 1 223 ? -15.551 18.967 15.674 1.00 80.75 223 SER A C 1
ATOM 1784 O O . SER A 1 223 ? -15.906 17.937 16.245 1.00 80.75 223 SER A O 1
ATOM 1786 N N . TRP A 1 224 ? -14.735 19.859 16.227 1.00 79.06 224 TRP A N 1
ATOM 1787 C CA . TRP A 1 224 ? -14.308 19.785 17.624 1.00 79.06 224 TRP A CA 1
ATOM 1788 C C . TRP A 1 224 ? -15.068 20.825 18.439 1.00 79.06 224 TRP A C 1
ATOM 1790 O O . TRP A 1 224 ? -15.229 21.970 18.006 1.00 79.06 224 TRP A O 1
ATOM 1800 N N . LEU A 1 225 ? -15.571 20.417 19.598 1.00 77.19 225 LEU A N 1
ATOM 1801 C CA . LEU A 1 225 ? -16.308 21.271 20.521 1.00 77.19 225 LEU A CA 1
ATOM 1802 C C . LEU A 1 225 ? -15.583 21.271 21.866 1.00 77.19 225 LEU A C 1
ATOM 1804 O O . LEU A 1 225 ? -15.163 20.216 22.329 1.00 77.19 225 LEU A O 1
ATOM 1808 N N . GLY A 1 226 ? -15.467 22.442 22.491 1.00 74.81 226 GLY A N 1
ATOM 1809 C CA . GLY A 1 226 ? -14.853 22.595 23.810 1.00 74.81 226 GLY A CA 1
ATOM 1810 C C . GLY A 1 226 ? -13.581 23.440 23.803 1.00 74.81 226 GLY A C 1
ATOM 1811 O O . GLY A 1 226 ? -13.314 24.197 22.867 1.00 74.81 226 GLY A O 1
ATOM 1812 N N . ASP A 1 227 ? -12.829 23.338 24.898 1.00 69.12 227 ASP A N 1
ATOM 1813 C CA . ASP A 1 227 ? -11.572 24.051 25.107 1.00 69.12 227 ASP A CA 1
ATOM 1814 C C . ASP A 1 227 ? -10.394 23.218 24.573 1.00 69.12 227 ASP A C 1
ATOM 1816 O O . ASP A 1 227 ? -9.883 22.312 25.244 1.00 69.12 227 ASP A O 1
ATOM 1820 N N . LEU A 1 228 ? -9.967 23.536 23.345 1.00 68.62 228 LEU A N 1
ATOM 1821 C CA . LEU A 1 228 ? -8.876 22.856 22.627 1.00 68.62 228 LEU A CA 1
ATOM 1822 C C . LEU A 1 228 ? -7.510 22.985 23.315 1.00 68.62 228 LEU A C 1
ATOM 1824 O O . LEU A 1 228 ? -6.562 22.310 22.918 1.00 68.62 228 LEU A O 1
ATOM 1828 N N . THR A 1 229 ? -7.388 23.859 24.317 1.00 60.59 229 THR A N 1
ATOM 1829 C CA . THR A 1 229 ? -6.146 24.038 25.079 1.00 60.59 229 THR A CA 1
ATOM 1830 C C . THR A 1 229 ? -6.011 23.036 26.227 1.00 60.59 229 THR A C 1
ATOM 1832 O O . THR A 1 229 ? -4.893 22.713 26.623 1.00 60.59 229 THR A O 1
ATOM 1835 N N . LYS A 1 230 ? -7.134 22.508 26.739 1.00 58.75 230 LYS A N 1
ATOM 1836 C CA . LYS A 1 230 ? -7.177 21.586 27.891 1.00 58.75 230 LYS A CA 1
ATOM 1837 C C . LYS A 1 230 ? -7.467 20.139 27.518 1.00 58.75 230 LYS A C 1
ATOM 1839 O O . LYS A 1 230 ? -7.084 19.233 28.252 1.00 58.75 230 LYS A O 1
ATOM 1844 N N . THR A 1 231 ? -8.152 19.914 26.401 1.00 57.53 231 THR A N 1
ATOM 1845 C CA . THR A 1 231 ? -8.488 18.569 25.927 1.00 57.53 231 THR A CA 1
ATOM 1846 C C . THR A 1 231 ? -7.553 18.172 24.797 1.00 57.53 231 THR A C 1
ATOM 1848 O O . THR A 1 231 ? -7.402 18.899 23.817 1.00 57.53 231 THR A O 1
ATOM 1851 N N . ASN A 1 232 ? -6.890 17.021 24.949 1.00 59.94 232 ASN A N 1
ATOM 1852 C CA . ASN A 1 232 ? -6.111 16.446 23.861 1.00 59.94 232 ASN A CA 1
ATOM 1853 C C . ASN A 1 232 ? -7.106 16.129 22.733 1.00 59.94 232 ASN A C 1
ATOM 1855 O O . ASN A 1 232 ? -8.071 15.409 22.987 1.00 59.94 232 ASN A O 1
ATOM 1859 N N . PRO A 1 233 ? -6.952 16.714 21.541 1.00 60.56 233 PRO A N 1
ATOM 1860 C CA . PRO A 1 233 ? -7.970 16.633 20.508 1.00 60.56 233 PRO A CA 1
ATOM 1861 C C . PRO A 1 233 ? -8.260 15.192 20.097 1.00 60.56 233 PRO A C 1
ATOM 1863 O O . PRO A 1 233 ? -7.349 14.425 19.774 1.00 60.56 233 PRO A O 1
ATOM 1866 N N . ASP A 1 234 ? -9.549 14.860 20.075 1.00 62.78 234 ASP A N 1
ATOM 1867 C CA . ASP A 1 234 ? -10.022 13.525 19.741 1.00 62.78 234 ASP A CA 1
ATOM 1868 C C . ASP A 1 234 ? -9.629 13.117 18.318 1.00 62.78 234 ASP A C 1
ATOM 1870 O O . ASP A 1 234 ? -9.738 13.880 17.348 1.00 62.78 234 ASP A O 1
ATOM 1874 N N . SER A 1 235 ? -9.172 11.870 18.207 1.00 65.38 235 SER A N 1
ATOM 1875 C CA . SER A 1 235 ? -8.884 11.213 16.939 1.00 65.38 235 SER A CA 1
ATOM 1876 C C . SER A 1 235 ? -10.170 10.872 16.206 1.00 65.38 235 SER A C 1
ATOM 1878 O O . SER A 1 235 ? -11.122 10.384 16.817 1.00 65.38 235 SER A O 1
ATOM 1880 N N . VAL A 1 236 ? -10.168 11.013 14.886 1.00 66.50 236 VAL A N 1
ATOM 1881 C CA . VAL A 1 236 ? -11.304 10.592 14.069 1.00 66.50 236 VAL A CA 1
ATOM 1882 C C . VAL A 1 236 ? -11.100 9.153 13.646 1.00 66.50 236 VAL A C 1
ATOM 1884 O O . VAL A 1 236 ? -10.125 8.818 12.970 1.00 66.50 236 VAL A O 1
ATOM 1887 N N . MET A 1 237 ? -12.023 8.296 14.073 1.00 67.56 237 MET A N 1
ATOM 1888 C CA . MET A 1 237 ? -12.028 6.883 13.729 1.00 67.56 237 MET A CA 1
ATOM 1889 C C . MET A 1 237 ? -12.956 6.649 12.543 1.00 67.56 237 MET A C 1
ATOM 1891 O O . MET A 1 237 ? -14.150 6.931 12.601 1.00 67.56 237 MET A O 1
ATOM 1895 N N . LEU A 1 238 ? -12.391 6.127 11.464 1.00 66.50 238 LEU A N 1
ATOM 1896 C CA . LEU A 1 238 ? -13.110 5.673 10.288 1.00 66.50 238 LEU A CA 1
ATOM 1897 C C . LEU A 1 238 ? -12.965 4.157 10.218 1.00 66.50 238 LEU A C 1
ATOM 1899 O O . LEU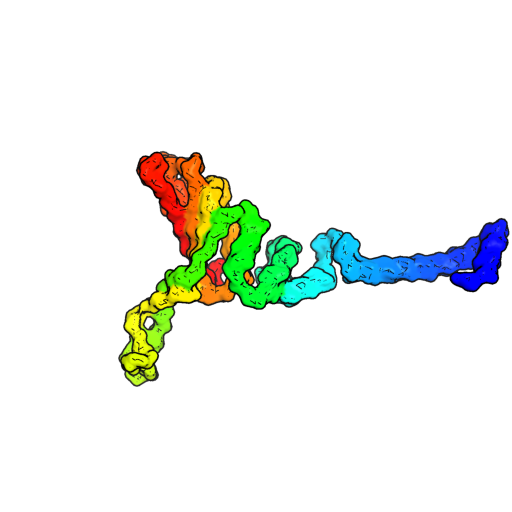 A 1 238 ? -11.885 3.633 9.952 1.00 66.50 238 LEU A O 1
ATOM 1903 N N . GLU A 1 239 ? -14.057 3.445 10.464 1.00 66.25 239 GLU A N 1
ATOM 1904 C CA . GLU A 1 239 ? -14.121 2.015 10.189 1.00 66.25 239 GLU A CA 1
ATOM 1905 C C . GLU A 1 239 ? -14.564 1.798 8.749 1.00 66.25 239 GLU A C 1
ATOM 1907 O O . GLU A 1 239 ? -15.568 2.358 8.304 1.00 66.25 239 GLU A O 1
ATOM 1912 N N . PHE A 1 240 ? -13.831 0.963 8.019 1.00 66.31 240 PHE A N 1
ATOM 1913 C CA . PHE A 1 240 ? -14.351 0.381 6.797 1.00 66.31 240 PHE A CA 1
ATOM 1914 C C . PHE A 1 240 ? -14.039 -1.109 6.778 1.00 66.31 240 PHE A C 1
ATOM 1916 O O . PHE A 1 240 ? -12.903 -1.556 6.924 1.00 66.31 240 PHE A O 1
ATOM 1923 N N . ARG A 1 241 ? -15.080 -1.908 6.579 1.00 60.88 241 ARG A N 1
ATOM 1924 C CA . ARG A 1 241 ? -14.887 -3.306 6.227 1.00 60.88 241 ARG A CA 1
ATOM 1925 C C . ARG A 1 241 ? -14.533 -3.365 4.754 1.00 60.88 241 ARG A C 1
ATOM 1927 O O . ARG A 1 241 ? -15.157 -2.681 3.942 1.00 60.88 241 ARG A O 1
ATOM 1934 N N . LEU A 1 242 ? -13.527 -4.169 4.422 1.00 59.84 242 LEU A N 1
ATOM 1935 C CA . LEU A 1 242 ? -13.233 -4.554 3.046 1.00 59.84 242 LEU A CA 1
ATOM 1936 C C . LEU A 1 242 ? -14.313 -5.554 2.585 1.00 59.84 242 LEU A C 1
ATOM 1938 O O . LEU A 1 242 ? -14.000 -6.670 2.197 1.00 59.84 242 LEU A O 1
ATOM 1942 N N . ASP A 1 243 ? -15.589 -5.179 2.692 1.00 48.47 243 ASP A N 1
ATOM 1943 C CA . ASP A 1 243 ? -16.696 -5.993 2.201 1.00 48.47 243 ASP A CA 1
ATOM 1944 C C . ASP A 1 243 ? -16.783 -5.821 0.681 1.00 48.47 243 ASP A C 1
ATOM 1946 O O . ASP A 1 243 ? -16.598 -4.720 0.154 1.00 48.47 243 ASP A O 1
ATOM 1950 N N . GLU A 1 244 ? -17.083 -6.908 -0.029 1.00 43.19 244 GLU A N 1
ATOM 1951 C CA . GLU A 1 244 ? -17.017 -7.034 -1.495 1.00 43.19 244 GLU A CA 1
ATOM 1952 C C . GLU A 1 244 ? -17.886 -6.031 -2.294 1.00 43.19 244 GLU A C 1
ATOM 1954 O O . GLU A 1 244 ? -17.780 -5.977 -3.514 1.00 43.19 244 GLU A O 1
ATOM 1959 N N . ASN A 1 245 ? -18.690 -5.185 -1.636 1.00 37.72 245 ASN A N 1
ATOM 1960 C CA . ASN A 1 245 ? -19.748 -4.372 -2.251 1.00 37.72 245 ASN A CA 1
ATOM 1961 C C . ASN A 1 245 ? -19.510 -2.848 -2.294 1.00 37.72 245 ASN A C 1
ATOM 1963 O O . ASN A 1 245 ? -20.455 -2.093 -2.533 1.00 37.72 245 ASN A O 1
ATOM 1967 N N . ARG A 1 246 ? -18.290 -2.344 -2.066 1.00 38.56 246 ARG A N 1
ATOM 1968 C CA . ARG A 1 246 ? -17.991 -0.904 -2.230 1.00 38.56 246 ARG A CA 1
ATOM 1969 C C . ARG A 1 246 ? -16.718 -0.652 -3.035 1.00 38.56 246 ARG A C 1
ATOM 1971 O O . ARG A 1 246 ? -15.688 -0.271 -2.478 1.00 38.56 246 ARG A O 1
ATOM 1978 N N . LEU A 1 247 ? -16.828 -0.797 -4.353 1.00 37.91 247 LEU A N 1
ATOM 1979 C CA . LEU A 1 247 ? -15.954 -0.152 -5.337 1.00 37.91 247 LEU A CA 1
ATOM 1980 C C . LEU A 1 247 ? -16.792 0.607 -6.361 1.00 37.91 247 LEU A C 1
ATOM 1982 O O . LEU A 1 247 ? -17.834 0.060 -6.778 1.00 37.91 247 LEU A O 1
#

Foldseek 3Di:
DPPVVVVVCVVCVVVVNCPVVVVVVVVVVVVVVVVVVVCVLVDVVNPPDQPDCRPVNVVLCVLLVVPCVDPVNVPDSSVVVSVLSVLRNDPDQDPVSLVVVCCVPLVADAKDKDAQQKDKDFDPPLQADPDPPHPQCDPPPRHDHDGIDIGRRQEMEMEGEADAPVSLVLCPPVHVVVVVSLVSCLSRDDQRHWYKYKYYYHLVRQDADDDDPPDPDDPLRRHDHDDSVPDPDDIRIDTDRSDVPDD

Radius of gyration: 31.01 Å; chains: 1; bounding box: 77×60×85 Å